Protein AF-A0A346PNU2-F1 (afdb_monomer)

InterPro domains:
  IPR002774 Flagellin, archaeal-type [PF01917] (2-182)

Organism: NCBI:txid2044521

Secondary structure (DSSP, 8-state):
--SHHHHHHHHHHHHHHHHHHHHHHHHHHHHHHHHHHHHHHHHHHHHHHH--EEEEEEEEEEEETTEE-S--EEEEEE-SSSPEEGGG-EEEETTEEE---TTSTTEEEEETTEEESS--EE-TT-EEEEE---TTHHHHHGGGG-TT---PBPTTS-B-----TTSS---EEEEE-TTS-EEEEE-EEEEE-----------

Solvent-accessible surface area (backbone atoms only — not comparable to full-atom values): 12010 Å² total; per-residue (Å²): 142,79,68,71,68,60,54,54,52,50,55,52,50,52,53,48,51,56,50,50,66,57,46,56,57,55,53,49,51,53,51,48,55,52,50,51,51,52,52,50,52,52,48,53,53,48,51,38,74,33,48,41,66,48,60,49,42,49,28,73,40,50,48,59,95,91,44,86,76,59,77,37,47,36,37,31,36,27,73,28,75,48,71,43,49,41,89,49,30,47,36,27,51,74,81,44,84,44,84,63,54,78,85,46,93,48,44,37,39,36,51,89,98,42,76,36,57,91,57,55,69,47,41,50,78,27,31,42,38,31,64,50,81,72,95,58,56,73,68,57,59,63,62,74,70,50,95,80,74,82,88,54,71,46,102,79,73,46,54,64,84,90,62,63,93,86,74,64,72,80,46,33,42,35,43,33,42,74,69,70,52,67,40,72,38,57,53,45,82,40,60,44,72,69,77,77,80,79,74,73,88,77,127

Radius of gyration: 31.6 Å; Cα contacts (8 Å, |Δi|>4): 288; chains: 1; bounding box: 86×29×109 Å

Mean predicted aligned error: 12.65 Å

Sequence (203 aa):
MGFSTSGAVVVILIGFLIAMGAFVPALFDAGAATGEAFSSQQQSMQDQANTDINLEFTVTYNATSEEIVDSPIATVSNDGTTTLDLERTDRLENGEYVTLDRTDDDVAIVEGDSERTDSTLWSPGTVLEFEYEPDELETDLEKFDDEDDVWEYDEQERLTLDGSDDDRIEDRLKIVTEHGIADASTLEVTLERYVEDDEEEDK

pLDDT: mean 75.77, std 20.28, range [38.19, 97.0]

Nearest PDB structures (foldseek):
  5aea-assembly1_A  TM=3.683E-01  e=1.948E-03  Homo sapiens
  2x6c-assembly1_A  TM=3.871E-01  e=9.322E-02  Paramagnetospirillum magnetotacticum
  2x6b-assembly1_A  TM=4.007E-01  e=2.381E-01  Paramagnetospirillum magnetotacticum
  2wli-assembly1_A  TM=3.372E-01  e=1.490E-01  Paramagnetospirillum magnetotacticum
  1p7b-assembly1_A  TM=3.139E-01  e=6.838E-01  Burkholderia pseudomallei

Structure (mmCIF, N/CA/C/O backbone):
data_AF-A0A346PNU2-F1
#
_entry.id   AF-A0A346PNU2-F1
#
loop_
_atom_site.group_PDB
_atom_site.id
_atom_site.type_symbol
_atom_site.label_atom_id
_atom_site.label_alt_id
_atom_site.label_comp_id
_atom_site.label_asym_id
_atom_site.label_entity_id
_atom_site.label_seq_id
_atom_site.pdbx_PDB_ins_code
_atom_site.Cartn_x
_atom_site.Cartn_y
_atom_site.Cartn_z
_atom_site.occupancy
_atom_site.B_iso_or_equiv
_atom_site.auth_seq_id
_atom_site.auth_comp_id
_atom_site.auth_asym_id
_atom_site.auth_atom_id
_atom_site.pdbx_PDB_model_num
ATOM 1 N N . MET A 1 1 ? -50.844 -11.153 61.345 1.00 53.22 1 MET A N 1
ATOM 2 C CA . MET A 1 1 ? -50.538 -11.609 59.968 1.00 53.22 1 MET A CA 1
ATOM 3 C C . MET A 1 1 ? -49.683 -10.576 59.208 1.00 53.22 1 MET A C 1
ATOM 5 O O . MET A 1 1 ? -49.958 -10.302 58.054 1.00 53.22 1 MET A O 1
ATOM 9 N N . GLY A 1 2 ? -48.650 -9.988 59.835 1.00 55.53 2 GLY A N 1
ATOM 10 C CA . GLY A 1 2 ? -47.923 -8.828 59.274 1.00 55.53 2 GLY A CA 1
ATOM 11 C C . GLY A 1 2 ? -46.441 -9.047 58.945 1.00 55.53 2 GLY A C 1
ATOM 12 O O . GLY A 1 2 ? -45.782 -8.102 58.538 1.00 55.53 2 GLY A O 1
ATOM 13 N N . PHE A 1 3 ? -45.904 -10.260 59.130 1.00 56.22 3 PHE A N 1
ATOM 14 C CA . PHE A 1 3 ? -44.463 -10.541 58.982 1.00 56.22 3 PHE A CA 1
ATOM 15 C C . PHE A 1 3 ? -44.101 -11.284 57.679 1.00 56.22 3 PHE A C 1
ATOM 17 O O . PHE A 1 3 ? -42.932 -11.404 57.338 1.00 56.22 3 PHE A O 1
ATOM 24 N N . SER A 1 4 ? -45.091 -11.785 56.929 1.00 56.44 4 SER A N 1
ATOM 25 C CA . SER A 1 4 ? -44.839 -12.638 55.754 1.00 56.44 4 SER A CA 1
ATOM 26 C C . SER A 1 4 ? -44.632 -11.855 54.454 1.00 56.44 4 SER A C 1
ATOM 28 O O . SER A 1 4 ? -43.942 -12.333 53.560 1.00 56.44 4 SER A O 1
ATOM 30 N N . THR A 1 5 ? -45.211 -10.660 54.334 1.00 69.88 5 THR A N 1
ATOM 31 C CA . THR A 1 5 ? -45.107 -9.826 53.127 1.00 69.88 5 THR A CA 1
ATOM 32 C C . THR A 1 5 ? -43.830 -8.984 53.106 1.00 69.88 5 THR A C 1
ATOM 34 O O . THR A 1 5 ? -43.276 -8.768 52.036 1.00 69.88 5 THR A O 1
ATOM 37 N N . SER A 1 6 ? -43.309 -8.554 54.262 1.00 68.44 6 SER A N 1
ATOM 38 C CA . SER A 1 6 ? -42.071 -7.760 54.325 1.00 68.44 6 SER A CA 1
ATOM 39 C C . SER A 1 6 ? -40.809 -8.590 54.059 1.00 68.44 6 SER A C 1
ATOM 41 O O . SER A 1 6 ? -39.893 -8.098 53.408 1.00 68.44 6 SER A O 1
ATOM 43 N N . GLY A 1 7 ? -40.767 -9.859 54.484 1.00 75.81 7 GLY A N 1
ATOM 44 C CA . GLY A 1 7 ? -39.626 -10.750 54.232 1.00 75.81 7 GLY A CA 1
ATOM 45 C C . GLY A 1 7 ? -39.439 -11.108 52.752 1.00 75.81 7 GLY A C 1
ATOM 46 O O . GLY A 1 7 ? -38.316 -11.102 52.256 1.00 75.81 7 GLY A O 1
ATOM 47 N N . ALA A 1 8 ? -40.533 -11.352 52.020 1.00 84.56 8 ALA A N 1
ATOM 48 C CA . ALA A 1 8 ? -40.478 -11.652 50.585 1.00 84.56 8 ALA A CA 1
ATOM 49 C C . ALA A 1 8 ? -39.955 -10.462 49.762 1.00 84.56 8 ALA A C 1
ATOM 51 O O . ALA A 1 8 ? -39.141 -10.644 48.859 1.00 84.56 8 ALA A O 1
ATOM 52 N N . VAL A 1 9 ? -40.360 -9.239 50.119 1.00 87.38 9 VAL A N 1
ATOM 53 C CA . VAL A 1 9 ? -39.867 -8.009 49.480 1.00 87.38 9 VAL A CA 1
ATOM 54 C C . VAL A 1 9 ? -38.354 -7.853 49.666 1.00 87.38 9 VAL A C 1
ATOM 56 O O . VAL A 1 9 ? -37.666 -7.493 48.716 1.00 87.38 9 VAL A O 1
ATOM 59 N N . VAL A 1 10 ? -37.815 -8.182 50.846 1.00 88.88 10 VAL A N 1
ATOM 60 C CA . VAL A 1 10 ? -36.365 -8.119 51.111 1.00 88.88 10 VAL A CA 1
ATOM 61 C C . VAL A 1 10 ? -35.588 -9.098 50.232 1.00 88.88 10 VAL A C 1
ATOM 63 O O . VAL A 1 10 ? -34.578 -8.719 49.646 1.00 88.88 10 VAL A O 1
ATOM 66 N N . VAL A 1 11 ? -36.061 -10.339 50.094 1.00 88.38 11 VAL A N 1
ATOM 67 C CA . VAL A 1 11 ? -35.388 -11.351 49.261 1.00 88.38 11 VAL A CA 1
ATOM 68 C C . VAL A 1 11 ? -35.395 -10.949 47.783 1.00 88.38 11 VAL A C 1
ATOM 70 O O . VAL A 1 11 ? -34.365 -11.055 47.118 1.00 88.38 11 VAL A O 1
ATOM 73 N N . ILE A 1 12 ? -36.518 -10.424 47.281 1.00 90.56 12 ILE A N 1
ATOM 74 C CA . ILE A 1 12 ? -36.625 -9.906 45.908 1.00 90.56 12 ILE A CA 1
ATOM 75 C C . ILE A 1 12 ? -35.662 -8.732 45.696 1.00 90.56 12 ILE A C 1
ATOM 77 O O . ILE A 1 12 ? -34.971 -8.679 44.682 1.00 90.56 12 ILE A O 1
ATOM 81 N N . LEU A 1 13 ? -35.576 -7.816 46.663 1.00 91.31 13 LEU A N 1
ATOM 82 C CA . LEU A 1 13 ? -34.707 -6.645 46.576 1.00 91.31 13 LEU A CA 1
ATOM 83 C C . LEU A 1 13 ? -33.219 -7.025 46.594 1.00 91.31 13 LEU A C 1
ATOM 85 O O . LEU A 1 13 ? -32.445 -6.467 45.825 1.00 91.31 13 LEU A O 1
ATOM 89 N N . ILE A 1 14 ? -32.819 -8.009 47.404 1.00 92.31 14 ILE A N 1
ATOM 90 C CA . ILE A 1 14 ? -31.446 -8.538 47.400 1.00 92.31 14 ILE A CA 1
ATOM 91 C C . ILE A 1 14 ? -31.128 -9.190 46.051 1.00 92.31 14 ILE A C 1
ATOM 93 O O . ILE A 1 14 ? -30.084 -8.900 45.471 1.00 92.31 14 ILE A O 1
ATOM 97 N N . GLY A 1 15 ? -32.032 -10.018 45.519 1.00 94.00 15 GLY A N 1
ATOM 98 C CA . GLY A 1 15 ? -31.863 -10.620 44.193 1.00 94.00 15 GLY A CA 1
ATOM 99 C C . GLY A 1 15 ? -31.727 -9.569 43.089 1.00 94.00 15 GLY A C 1
ATOM 100 O O . GLY A 1 15 ? -30.854 -9.684 42.233 1.00 94.00 15 GLY A O 1
ATOM 101 N N . PHE A 1 16 ? -32.527 -8.503 43.156 1.00 92.94 16 PHE A N 1
ATOM 102 C CA . PHE A 1 16 ? -32.443 -7.380 42.226 1.00 92.94 16 PHE A CA 1
ATOM 103 C C . PHE A 1 16 ? -31.120 -6.615 42.346 1.00 92.94 16 PHE A C 1
ATOM 105 O O . PHE A 1 16 ? -30.510 -6.303 41.331 1.00 92.94 16 PHE A O 1
ATOM 112 N N . LEU A 1 17 ? -30.639 -6.345 43.562 1.00 92.81 17 LEU A N 1
ATOM 113 C CA . LEU A 1 17 ? -29.359 -5.659 43.769 1.00 92.81 17 LEU A CA 1
ATOM 114 C C . LEU A 1 17 ? -28.171 -6.495 43.279 1.00 92.81 17 LEU A C 1
ATOM 116 O O . LEU A 1 17 ? -27.252 -5.942 42.679 1.00 92.81 17 LEU A O 1
ATOM 120 N N . ILE A 1 18 ? -28.206 -7.817 43.474 1.00 93.25 18 ILE A N 1
ATOM 121 C CA . ILE A 1 18 ? -27.191 -8.732 42.931 1.00 93.25 18 ILE A CA 1
ATOM 122 C C . ILE A 1 18 ? -27.239 -8.729 41.397 1.00 93.25 18 ILE A C 1
ATOM 124 O O . ILE A 1 18 ? -26.197 -8.609 40.756 1.00 93.25 18 ILE A O 1
ATOM 128 N N . ALA A 1 19 ? -28.437 -8.796 40.806 1.00 91.06 19 ALA A N 1
ATOM 129 C CA . ALA A 1 19 ? -28.608 -8.733 39.356 1.00 91.06 19 ALA A CA 1
ATOM 130 C C . ALA A 1 19 ? -28.117 -7.395 38.776 1.00 91.06 19 ALA A C 1
ATOM 132 O O . ALA A 1 19 ? -27.374 -7.387 37.800 1.00 91.06 19 ALA A O 1
ATOM 133 N N . MET A 1 20 ? -28.459 -6.269 39.409 1.00 90.88 20 MET A N 1
ATOM 134 C CA . MET A 1 20 ? -28.017 -4.935 38.992 1.00 90.88 20 MET A CA 1
ATOM 135 C C . MET A 1 20 ? -26.495 -4.775 39.108 1.00 90.88 20 MET A C 1
ATOM 137 O O . MET A 1 20 ? -25.875 -4.149 38.250 1.00 90.88 20 MET A O 1
ATOM 141 N N . GLY A 1 21 ? -25.887 -5.385 40.132 1.00 91.75 21 GLY A N 1
ATOM 142 C CA . GLY A 1 21 ? -24.438 -5.398 40.331 1.00 91.75 21 GLY A CA 1
ATOM 143 C C . GLY A 1 21 ? -23.667 -6.098 39.208 1.00 91.75 21 GLY A C 1
ATOM 144 O O . GLY A 1 21 ? -22.562 -5.673 38.892 1.00 91.75 21 GLY A O 1
ATOM 145 N N . ALA A 1 22 ? -24.254 -7.118 38.574 1.00 90.12 22 ALA A N 1
ATOM 146 C CA . ALA A 1 22 ? -23.675 -7.785 37.403 1.00 90.12 22 ALA A CA 1
ATOM 147 C C . ALA A 1 22 ? -24.082 -7.129 36.068 1.00 90.12 22 ALA A C 1
ATOM 149 O O . ALA A 1 22 ? -23.334 -7.180 35.096 1.00 90.12 22 ALA A O 1
ATOM 150 N N . PHE A 1 23 ? -25.256 -6.498 36.017 1.00 92.19 23 PHE A N 1
ATOM 151 C CA . PHE A 1 23 ? -25.813 -5.894 34.806 1.00 92.19 23 PHE A CA 1
ATOM 152 C C . PHE A 1 23 ? -25.083 -4.621 34.367 1.00 92.19 23 PHE A C 1
ATOM 154 O O . PHE A 1 23 ? -24.811 -4.443 33.183 1.00 92.19 23 PHE A O 1
ATOM 161 N N . VAL A 1 24 ? -24.762 -3.732 35.312 1.00 90.56 24 VAL A N 1
ATOM 162 C CA . VAL A 1 24 ? -24.124 -2.444 35.001 1.00 90.56 24 VAL A CA 1
ATOM 163 C C . VAL A 1 24 ? -22.741 -2.620 34.349 1.00 90.56 24 VAL A C 1
ATOM 165 O O . VAL A 1 24 ? -22.525 -1.993 33.314 1.00 90.56 24 VAL A O 1
ATOM 168 N N . PRO A 1 25 ? -21.833 -3.483 34.859 1.00 91.75 25 PRO A N 1
ATOM 169 C CA . PRO A 1 25 ? -20.571 -3.777 34.177 1.00 91.75 25 PRO A CA 1
ATOM 170 C C . PRO A 1 25 ? -20.768 -4.297 32.749 1.00 91.75 25 PRO A C 1
ATOM 172 O O . PRO A 1 25 ? -20.190 -3.745 31.824 1.00 91.75 25 PRO A O 1
ATOM 175 N N . ALA A 1 26 ? -21.669 -5.265 32.545 1.00 92.56 26 ALA A N 1
ATOM 176 C CA . ALA A 1 26 ? -21.919 -5.838 31.221 1.00 92.56 26 ALA A CA 1
ATOM 177 C C . ALA A 1 26 ? -22.427 -4.802 30.199 1.00 92.56 26 ALA A C 1
ATOM 179 O O . ALA A 1 26 ? -22.067 -4.860 29.024 1.00 92.56 26 ALA A O 1
ATOM 180 N N . LEU A 1 27 ? -23.251 -3.842 30.634 1.00 93.19 27 LEU A N 1
ATOM 181 C CA . LEU A 1 27 ? -23.675 -2.728 29.783 1.00 93.19 27 LEU A CA 1
ATOM 182 C C . LEU A 1 27 ? -22.513 -1.809 29.397 1.00 93.19 27 LEU A C 1
ATOM 184 O O . LEU A 1 27 ? -22.454 -1.364 28.251 1.00 93.19 27 LEU A O 1
ATOM 188 N N . PHE A 1 28 ? -21.617 -1.502 30.338 1.00 94.81 28 PHE A N 1
ATOM 189 C CA . PHE A 1 28 ? -20.445 -0.678 30.050 1.00 94.81 28 PHE A CA 1
ATOM 190 C C . PHE A 1 28 ? -19.474 -1.392 29.111 1.00 94.81 28 PHE A C 1
ATOM 192 O O . PHE A 1 28 ? -19.029 -0.768 28.153 1.00 94.81 28 PHE A O 1
ATOM 199 N N . ASP A 1 29 ? -19.224 -2.684 29.324 1.00 94.38 29 ASP A N 1
ATOM 200 C CA . ASP A 1 29 ? -18.364 -3.497 28.458 1.00 94.38 29 ASP A CA 1
ATOM 201 C C . ASP A 1 29 ? -18.917 -3.546 27.028 1.00 94.38 29 ASP A C 1
ATOM 203 O O . ASP A 1 29 ? -18.202 -3.278 26.065 1.00 94.38 29 ASP A O 1
ATOM 207 N N . ALA A 1 30 ? -20.220 -3.810 26.877 1.00 92.81 30 ALA A N 1
ATOM 208 C CA . ALA A 1 30 ? -20.876 -3.818 25.572 1.00 92.81 30 ALA A CA 1
ATOM 209 C C . ALA A 1 30 ? -20.833 -2.439 24.890 1.00 92.81 30 ALA A C 1
ATOM 211 O O . ALA A 1 30 ? -20.608 -2.347 23.681 1.00 92.81 30 ALA A O 1
ATOM 212 N N . GLY A 1 31 ? -21.036 -1.363 25.657 1.00 95.44 31 GLY A N 1
ATOM 213 C CA . GLY A 1 31 ? -20.941 0.006 25.158 1.00 95.44 31 GLY A CA 1
ATOM 214 C C . GLY A 1 31 ? -19.528 0.371 24.700 1.00 95.44 31 GLY A C 1
ATOM 215 O O . GLY A 1 31 ? -19.374 0.939 23.620 1.00 95.44 31 GLY A O 1
ATOM 216 N N . ALA A 1 32 ? -18.508 0.009 25.481 1.00 95.62 32 ALA A N 1
ATOM 217 C CA . ALA A 1 32 ? -17.103 0.240 25.156 1.00 95.62 32 ALA A CA 1
ATOM 218 C C . ALA A 1 32 ? -16.686 -0.535 23.902 1.00 95.62 32 ALA A C 1
ATOM 220 O O . ALA A 1 32 ? -16.214 0.079 22.950 1.00 95.62 32 ALA A O 1
ATOM 221 N N . ALA A 1 33 ? -16.976 -1.839 23.845 1.00 94.94 33 ALA A N 1
ATOM 222 C CA . ALA A 1 33 ? -16.670 -2.677 22.685 1.00 94.94 33 ALA A CA 1
ATOM 223 C C . ALA A 1 33 ? -17.335 -2.156 21.400 1.00 94.94 33 ALA A C 1
ATOM 225 O O . ALA A 1 33 ? -16.728 -2.137 20.333 1.00 94.94 33 ALA A O 1
ATOM 226 N N . THR A 1 34 ? -18.581 -1.684 21.504 1.00 96.44 34 THR A N 1
ATOM 227 C CA . THR A 1 34 ? -19.285 -1.070 20.371 1.00 96.44 34 THR A CA 1
ATOM 228 C C . THR A 1 34 ? -18.606 0.229 19.931 1.00 96.44 34 THR A C 1
ATOM 230 O O . THR A 1 34 ? -18.415 0.451 18.738 1.00 96.44 34 THR A O 1
ATOM 233 N N . GLY A 1 35 ? -18.226 1.089 20.880 1.00 96.38 35 GLY A N 1
ATOM 234 C CA . GLY A 1 35 ? -17.518 2.337 20.592 1.00 96.38 35 GLY A CA 1
ATOM 235 C C . GLY A 1 35 ? -16.151 2.111 19.940 1.00 96.38 35 GLY A C 1
ATOM 236 O O . GLY A 1 35 ? -15.833 2.777 18.958 1.00 96.38 35 GLY A O 1
ATOM 237 N N . GLU A 1 36 ? -15.376 1.147 20.438 1.00 97.00 36 GLU A N 1
ATOM 238 C CA . GLU A 1 36 ? -14.080 0.751 19.871 1.00 97.00 36 GLU A CA 1
ATOM 239 C C . GLU A 1 36 ? -14.227 0.220 18.442 1.00 97.00 36 GLU A C 1
ATOM 241 O O . GLU A 1 36 ? -13.481 0.639 17.559 1.00 97.00 36 GLU A O 1
ATOM 246 N N . ALA A 1 37 ? -15.232 -0.624 18.183 1.00 95.94 37 ALA A N 1
ATOM 247 C CA . ALA A 1 37 ? -15.507 -1.134 16.842 1.00 95.94 37 ALA A CA 1
ATOM 248 C C . ALA A 1 37 ? -15.842 -0.007 15.850 1.00 95.94 37 ALA A C 1
ATOM 250 O O . ALA A 1 37 ? -15.290 0.026 14.751 1.00 95.94 37 ALA A O 1
ATOM 251 N N . PHE A 1 38 ? -16.694 0.950 16.238 1.00 96.44 38 PHE A N 1
ATOM 252 C CA . PHE A 1 38 ? -16.996 2.110 15.391 1.00 96.44 38 PHE A CA 1
ATOM 253 C C . PHE A 1 38 ? -15.778 3.007 15.169 1.00 96.44 38 PHE A C 1
ATOM 255 O O . PHE A 1 38 ? -15.571 3.481 14.054 1.00 96.44 38 PHE A O 1
ATOM 262 N N . SER A 1 39 ? -14.967 3.232 16.204 1.00 96.75 39 SER A N 1
ATOM 263 C CA . SER A 1 39 ? -13.738 4.020 16.086 1.00 96.75 39 SER A CA 1
ATOM 264 C C . SER A 1 39 ? -12.737 3.358 15.140 1.00 96.75 39 SER A C 1
ATOM 266 O O . SER A 1 39 ? -12.170 4.036 14.289 1.00 96.75 39 SER A O 1
ATOM 268 N N . SER A 1 40 ? -12.538 2.043 15.261 1.00 95.69 40 SER A N 1
ATOM 269 C CA . SER A 1 40 ? -11.657 1.276 14.376 1.00 95.69 40 SER A CA 1
ATOM 270 C C . SER A 1 40 ? -12.171 1.290 12.939 1.00 95.69 40 SER A C 1
ATOM 272 O O . SER A 1 40 ? -11.398 1.538 12.021 1.00 95.69 40 SER A O 1
ATOM 274 N N . GLN A 1 41 ? -13.480 1.124 12.740 1.00 95.44 41 GLN A N 1
ATOM 275 C CA . GLN A 1 41 ? -14.082 1.204 11.413 1.00 95.44 41 GLN A CA 1
ATOM 276 C C . GLN A 1 41 ? -13.908 2.591 10.783 1.00 95.44 41 GLN A C 1
ATOM 278 O O . GLN A 1 41 ? -13.584 2.689 9.602 1.00 95.44 41 GLN A O 1
ATOM 283 N N . GLN A 1 42 ? -14.102 3.661 11.558 1.00 96.62 42 GLN A N 1
ATOM 284 C CA . GLN A 1 42 ? -13.890 5.025 11.080 1.00 96.62 42 GLN A CA 1
ATOM 285 C C . GLN A 1 42 ? -12.426 5.273 10.699 1.00 96.62 42 GLN A C 1
ATOM 287 O O . GLN A 1 42 ? -12.176 5.934 9.694 1.00 96.62 42 GLN A O 1
ATOM 292 N N . GLN A 1 43 ? -11.482 4.728 11.469 1.00 94.88 43 GLN A N 1
ATOM 293 C CA . GLN A 1 43 ? -10.058 4.812 11.162 1.00 94.88 43 GLN A CA 1
ATOM 294 C C . GLN A 1 43 ? -9.728 4.085 9.855 1.00 94.88 43 GLN A C 1
ATOM 296 O O . GLN A 1 43 ? -9.199 4.712 8.949 1.00 94.88 43 GLN A O 1
ATOM 301 N N . SER A 1 44 ? -10.165 2.834 9.680 1.00 93.81 44 SER A N 1
ATOM 302 C CA . SER A 1 44 ? -9.935 2.098 8.428 1.00 93.81 44 SER A CA 1
ATOM 303 C C . SER A 1 44 ? -10.555 2.781 7.206 1.00 93.81 44 SER A C 1
ATOM 305 O O . SER A 1 44 ? -9.960 2.773 6.135 1.00 93.81 44 SER A O 1
ATOM 307 N N . MET A 1 45 ? -11.732 3.402 7.351 1.00 95.25 45 MET A N 1
ATOM 308 C CA . MET A 1 45 ? -12.341 4.189 6.269 1.00 95.25 45 MET A CA 1
ATOM 309 C C . MET A 1 45 ? -11.515 5.432 5.920 1.00 95.25 45 MET A C 1
ATOM 311 O O . MET A 1 45 ? -11.453 5.809 4.753 1.00 95.25 45 MET A O 1
ATOM 315 N N . GLN A 1 46 ? -10.903 6.079 6.914 1.00 95.75 46 GLN A N 1
ATOM 316 C CA . GLN A 1 46 ? -10.010 7.211 6.687 1.00 95.75 46 GLN A CA 1
ATOM 317 C C . GLN A 1 46 ? -8.709 6.765 6.017 1.00 95.75 46 GLN A C 1
ATOM 319 O O . GLN A 1 46 ? -8.283 7.410 5.065 1.00 95.75 46 GLN A O 1
ATOM 324 N N . ASP A 1 47 ? -8.117 5.664 6.477 1.00 94.94 47 ASP A N 1
ATOM 325 C CA . ASP A 1 47 ? -6.888 5.111 5.906 1.00 94.94 47 ASP A CA 1
ATOM 326 C C . ASP A 1 47 ? -7.105 4.724 4.435 1.00 94.94 47 ASP A C 1
ATOM 328 O O . ASP A 1 47 ? -6.320 5.117 3.577 1.00 94.94 47 ASP A O 1
ATOM 332 N N . GLN A 1 48 ? -8.226 4.064 4.118 1.00 94.88 48 GLN A N 1
ATOM 333 C CA . GLN A 1 48 ? -8.624 3.751 2.739 1.00 94.88 48 GLN A CA 1
ATOM 334 C C . GLN A 1 48 ? -8.837 5.003 1.887 1.00 94.88 48 GLN A C 1
ATOM 336 O O . GLN A 1 48 ? -8.385 5.043 0.754 1.00 94.88 48 GLN A O 1
ATOM 341 N N . ALA A 1 49 ? -9.498 6.036 2.417 1.00 94.25 49 ALA A N 1
ATOM 342 C CA . ALA A 1 49 ? -9.732 7.277 1.674 1.00 94.25 49 ALA A CA 1
ATOM 343 C C . ALA A 1 49 ? -8.453 8.099 1.437 1.00 94.25 49 ALA A C 1
ATOM 345 O O . ALA A 1 49 ? -8.421 8.935 0.539 1.00 94.25 49 ALA A O 1
ATOM 346 N N . ASN A 1 50 ? -7.431 7.891 2.266 1.00 95.19 50 ASN A N 1
ATOM 347 C CA . ASN A 1 50 ? -6.132 8.548 2.166 1.00 95.19 50 ASN A CA 1
ATOM 348 C C . ASN A 1 50 ? -5.099 7.713 1.395 1.00 95.19 50 ASN A C 1
ATOM 350 O O . ASN A 1 50 ? -3.995 8.206 1.167 1.00 95.19 50 ASN A O 1
ATOM 354 N N . THR A 1 51 ? -5.430 6.473 1.038 1.00 96.25 51 THR A N 1
ATOM 355 C CA . THR A 1 51 ? -4.578 5.573 0.262 1.00 96.25 51 THR A CA 1
ATOM 356 C C . THR A 1 51 ? -5.033 5.611 -1.182 1.00 96.25 51 THR A C 1
ATOM 358 O O . THR A 1 51 ? -6.200 5.359 -1.465 1.00 96.25 51 THR A O 1
ATOM 361 N N . ASP A 1 52 ? -4.107 5.912 -2.077 1.00 96.38 52 ASP A N 1
ATOM 362 C CA . ASP A 1 52 ? -4.340 5.878 -3.511 1.00 96.38 52 ASP A CA 1
ATOM 363 C C . ASP A 1 52 ? -3.054 5.398 -4.169 1.00 96.38 52 ASP A C 1
ATOM 365 O O . ASP A 1 52 ? -1.961 5.804 -3.757 1.00 96.38 52 ASP A O 1
ATOM 369 N N . ILE A 1 53 ? -3.190 4.482 -5.119 1.00 95.56 53 ILE A N 1
ATOM 370 C CA . ILE A 1 53 ? -2.068 3.924 -5.867 1.00 95.56 53 ILE A CA 1
ATOM 371 C C . ILE A 1 53 ? -2.442 3.869 -7.340 1.00 95.56 53 ILE A C 1
ATOM 373 O O . ILE A 1 53 ? -3.605 3.630 -7.662 1.00 95.56 53 ILE A O 1
ATOM 377 N N . ASN A 1 54 ? -1.457 4.058 -8.207 1.00 94.31 54 ASN A N 1
ATOM 378 C CA . ASN A 1 54 ? -1.627 3.934 -9.647 1.00 94.31 54 ASN A CA 1
ATOM 379 C C . ASN A 1 54 ? -0.532 3.017 -10.195 1.00 94.31 54 ASN A C 1
ATOM 381 O O . ASN A 1 54 ? 0.658 3.303 -10.056 1.00 94.31 54 ASN A O 1
ATOM 385 N N . LEU A 1 55 ? -0.948 1.889 -10.759 1.00 91.12 55 LEU A N 1
ATOM 386 C CA . LEU A 1 55 ? -0.083 0.882 -11.353 1.00 91.12 55 LEU A CA 1
ATOM 387 C C . LEU A 1 55 ? 0.080 1.177 -12.844 1.00 91.12 55 LEU A C 1
ATOM 389 O O . LEU A 1 55 ? -0.872 1.076 -13.615 1.00 91.12 55 LEU A O 1
ATOM 393 N N . GLU A 1 56 ? 1.309 1.470 -13.250 1.00 86.00 56 GLU A N 1
ATOM 394 C CA . GLU A 1 56 ? 1.701 1.557 -14.648 1.00 86.00 56 GLU A CA 1
ATOM 395 C C . GLU A 1 56 ? 2.580 0.355 -14.991 1.00 86.00 56 GLU A C 1
ATOM 397 O O . GLU A 1 56 ? 3.691 0.179 -14.484 1.00 86.00 56 GLU A O 1
ATOM 402 N N . PHE A 1 57 ? 2.040 -0.508 -15.846 1.00 78.12 57 PHE A N 1
ATOM 403 C CA . PHE A 1 57 ? 2.691 -1.740 -16.253 1.00 78.12 57 PHE A CA 1
ATOM 404 C C . PHE A 1 57 ? 3.008 -1.675 -17.741 1.00 78.12 57 PHE A C 1
ATOM 406 O O . PHE A 1 57 ? 2.232 -2.125 -18.585 1.00 78.12 57 PHE A O 1
ATOM 413 N N . THR A 1 58 ? 4.141 -1.046 -18.032 1.00 66.00 58 THR A N 1
ATOM 414 C CA . THR A 1 58 ? 4.615 -0.789 -19.388 1.00 66.00 58 T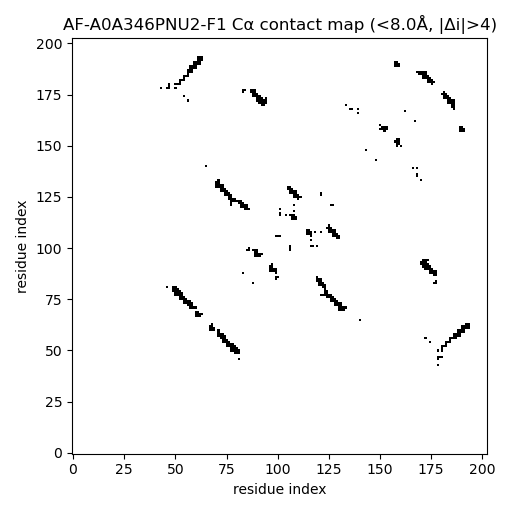HR A CA 1
ATOM 415 C C . THR A 1 58 ? 5.943 -1.479 -19.572 1.00 66.00 58 THR A C 1
ATOM 417 O O . THR A 1 58 ? 6.815 -1.378 -18.716 1.00 66.00 58 THR A O 1
ATOM 420 N N . VAL A 1 59 ? 6.127 -2.123 -20.717 1.00 62.06 59 VAL A N 1
ATOM 421 C CA . VAL A 1 59 ? 7.418 -2.703 -21.065 1.00 62.06 59 VAL A CA 1
ATOM 422 C C . VAL A 1 59 ? 7.930 -2.072 -22.334 1.00 62.06 59 VAL A C 1
ATOM 424 O O . VAL A 1 59 ? 7.231 -2.045 -23.348 1.00 62.06 59 VAL A O 1
ATOM 427 N N . THR A 1 60 ? 9.167 -1.597 -22.261 1.00 56.56 60 THR A N 1
ATOM 428 C CA . THR A 1 60 ? 9.911 -1.096 -23.406 1.00 56.56 60 THR A CA 1
ATOM 429 C C . THR A 1 60 ? 10.955 -2.133 -23.787 1.00 56.56 60 THR A C 1
ATOM 431 O O . THR A 1 60 ? 11.886 -2.381 -23.028 1.00 56.56 60 THR A O 1
ATOM 434 N N . TYR A 1 61 ? 10.813 -2.732 -24.966 1.00 58.91 61 TYR A N 1
ATOM 435 C CA . TYR A 1 61 ? 11.835 -3.621 -25.516 1.00 58.91 61 TYR A CA 1
ATOM 436 C C . TYR A 1 61 ? 12.760 -2.853 -26.444 1.00 58.91 61 TYR A C 1
ATOM 438 O O . TYR A 1 61 ? 12.295 -2.229 -27.398 1.00 58.91 61 TYR A O 1
ATOM 446 N N . ASN A 1 62 ? 14.066 -2.989 -26.228 1.00 52.41 62 ASN A N 1
ATOM 447 C CA . ASN A 1 62 ? 15.074 -2.613 -27.209 1.00 52.41 62 ASN A CA 1
ATOM 448 C C . ASN A 1 62 ? 15.483 -3.861 -27.999 1.00 52.41 62 ASN A C 1
ATOM 450 O O . ASN A 1 62 ? 16.275 -4.675 -27.525 1.00 52.41 62 ASN A O 1
ATOM 454 N N . ALA A 1 63 ? 14.904 -4.037 -29.185 1.00 51.56 63 ALA A N 1
ATOM 455 C CA . ALA A 1 63 ? 15.223 -5.168 -30.049 1.00 51.56 63 ALA A CA 1
ATOM 456 C C . ALA A 1 63 ? 16.387 -4.795 -30.978 1.00 51.56 63 ALA A C 1
ATOM 458 O O . ALA A 1 63 ? 16.199 -4.099 -31.979 1.00 51.56 63 ALA A O 1
ATOM 459 N N . THR A 1 64 ? 17.592 -5.283 -30.671 1.00 52.59 64 THR A N 1
ATOM 460 C CA . THR A 1 64 ? 18.711 -5.285 -31.625 1.00 52.59 64 THR A CA 1
ATOM 461 C C . THR A 1 64 ? 18.884 -6.707 -32.148 1.00 52.59 64 THR A C 1
ATOM 463 O O . THR A 1 64 ? 19.311 -7.580 -31.407 1.00 52.59 64 THR A O 1
ATOM 466 N N . SER A 1 65 ? 18.509 -6.942 -33.411 1.00 48.66 65 SER A N 1
ATOM 467 C CA . SER A 1 65 ? 18.717 -8.195 -34.165 1.00 48.66 65 SER A CA 1
ATOM 468 C C . SER A 1 65 ? 18.609 -9.500 -33.347 1.00 48.66 65 SER A C 1
ATOM 470 O O . SER A 1 65 ? 19.555 -10.278 -33.350 1.00 48.66 65 SER A O 1
ATOM 472 N N . GLU A 1 66 ? 17.452 -9.745 -32.712 1.00 50.44 66 GLU A N 1
ATOM 473 C CA . GLU A 1 66 ? 17.049 -11.022 -32.069 1.00 50.44 66 GLU A CA 1
ATOM 474 C C . GLU A 1 66 ? 17.347 -11.204 -30.556 1.00 50.44 66 GLU A C 1
ATOM 476 O O . GLU A 1 66 ? 17.045 -12.269 -30.023 1.00 50.44 66 GLU A O 1
ATOM 481 N N . GLU A 1 67 ? 17.866 -10.207 -29.819 1.00 49.25 67 GLU A N 1
ATOM 482 C CA . GLU A 1 67 ? 18.135 -10.335 -28.364 1.00 49.25 67 GLU A CA 1
ATOM 483 C C . GLU A 1 67 ? 17.361 -9.301 -27.516 1.00 49.25 67 GLU A C 1
ATOM 485 O O . GLU A 1 67 ? 17.346 -8.110 -27.839 1.00 49.25 67 GLU A O 1
ATOM 490 N N . ILE A 1 68 ? 16.717 -9.754 -26.426 1.00 55.62 68 ILE A N 1
ATOM 491 C CA . ILE A 1 68 ? 16.120 -8.876 -25.403 1.00 55.62 68 ILE A CA 1
ATOM 492 C C . ILE A 1 68 ? 17.251 -8.309 -24.551 1.00 55.62 68 ILE A C 1
ATOM 494 O O . ILE A 1 68 ? 17.965 -9.063 -23.893 1.00 55.62 68 ILE A O 1
ATOM 498 N N . VAL A 1 69 ? 17.408 -6.986 -24.556 1.00 50.62 69 VAL A N 1
ATOM 499 C CA . VAL A 1 69 ? 18.500 -6.329 -23.823 1.00 50.62 69 VAL A CA 1
ATOM 500 C C . VAL A 1 69 ? 18.103 -5.928 -22.395 1.00 50.62 69 VAL A C 1
ATOM 502 O O . VAL A 1 69 ? 18.969 -5.950 -21.526 1.00 50.62 69 VAL A O 1
ATOM 505 N N . ASP A 1 70 ? 16.823 -5.633 -22.134 1.00 61.41 70 ASP A N 1
ATOM 506 C CA . ASP A 1 70 ? 16.340 -5.152 -20.829 1.00 61.41 70 ASP A CA 1
ATOM 507 C C . ASP A 1 70 ? 15.135 -5.966 -20.314 1.00 61.41 70 ASP A C 1
ATOM 509 O O . ASP A 1 70 ? 14.230 -6.310 -21.083 1.00 61.41 70 ASP A O 1
ATOM 513 N N . SER A 1 71 ? 15.130 -6.264 -19.007 1.00 67.06 71 SER A N 1
ATOM 514 C CA . SER A 1 71 ? 14.001 -6.884 -18.299 1.00 67.06 71 SER A CA 1
ATOM 515 C C . SER A 1 71 ? 12.797 -5.934 -18.265 1.00 67.06 71 SER A C 1
ATOM 517 O O . SER A 1 71 ? 12.972 -4.720 -18.135 1.00 6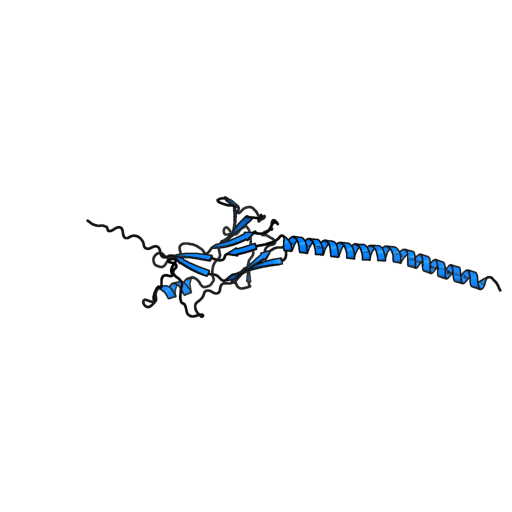7.06 71 SER A O 1
ATOM 519 N N . PRO A 1 72 ? 11.558 -6.447 -18.333 1.00 71.62 72 PRO A N 1
ATOM 520 C CA . PRO A 1 72 ? 10.384 -5.609 -18.175 1.00 71.62 72 PRO A CA 1
ATOM 521 C C . PRO A 1 72 ? 10.269 -5.041 -16.759 1.00 71.62 72 PRO A C 1
ATOM 523 O O . PRO A 1 72 ? 10.422 -5.760 -15.776 1.00 71.62 72 PRO A O 1
ATOM 526 N N . ILE A 1 73 ? 9.949 -3.751 -16.660 1.00 79.50 73 ILE A N 1
ATOM 527 C CA . ILE A 1 73 ? 9.851 -3.027 -15.390 1.00 79.50 73 ILE A CA 1
ATOM 528 C C . ILE A 1 73 ? 8.398 -2.619 -15.152 1.00 79.50 73 ILE A C 1
ATOM 530 O O . ILE A 1 73 ? 7.769 -1.982 -15.994 1.00 79.50 73 ILE A O 1
ATOM 534 N N . ALA A 1 74 ? 7.860 -2.945 -13.981 1.00 86.50 74 ALA A N 1
ATOM 535 C CA . ALA A 1 74 ? 6.569 -2.445 -13.528 1.00 86.50 74 ALA A CA 1
ATOM 536 C C . ALA A 1 74 ? 6.762 -1.307 -12.525 1.00 86.50 74 ALA A C 1
ATOM 538 O O . ALA A 1 74 ? 7.605 -1.389 -11.629 1.00 86.50 74 ALA A O 1
ATOM 539 N N . THR A 1 75 ? 5.937 -0.263 -12.633 1.00 90.75 75 THR A N 1
ATOM 540 C CA . THR A 1 75 ? 5.999 0.889 -11.728 1.00 90.75 75 THR A CA 1
ATOM 541 C C . THR A 1 75 ? 4.657 1.146 -11.054 1.00 90.75 75 THR A C 1
ATOM 543 O O . THR A 1 75 ? 3.589 1.012 -11.646 1.00 90.75 75 THR A O 1
ATOM 546 N N . VAL A 1 76 ? 4.688 1.515 -9.778 1.00 93.69 76 VAL A N 1
ATOM 547 C CA . VAL A 1 76 ? 3.492 1.815 -8.987 1.00 93.69 76 VAL A CA 1
ATOM 548 C C . VAL A 1 76 ? 3.712 3.125 -8.255 1.00 93.69 76 VAL A C 1
ATOM 550 O O . VAL A 1 76 ? 4.633 3.226 -7.448 1.00 93.69 76 VAL A O 1
ATOM 553 N N . SER A 1 77 ? 2.880 4.138 -8.477 1.00 95.12 77 SER A N 1
ATOM 554 C CA . SER A 1 77 ? 2.961 5.401 -7.735 1.00 95.12 77 SER A CA 1
ATOM 555 C C . SER A 1 77 ? 2.047 5.393 -6.510 1.00 95.12 77 SER A C 1
ATOM 557 O O . SER A 1 77 ? 0.941 4.853 -6.539 1.00 95.12 77 SER A O 1
ATOM 559 N N . ASN A 1 78 ? 2.520 5.967 -5.398 1.00 96.19 78 ASN A N 1
ATOM 560 C CA . ASN A 1 78 ? 1.680 6.252 -4.233 1.00 96.19 78 ASN A CA 1
ATOM 561 C C . ASN A 1 78 ? 1.142 7.677 -4.367 1.00 96.19 78 ASN A C 1
ATOM 563 O O . ASN A 1 78 ? 1.775 8.636 -3.917 1.00 96.19 78 ASN A O 1
ATOM 567 N N . ASP A 1 79 ? -0.027 7.799 -4.983 1.00 96.44 79 ASP A N 1
ATOM 568 C CA . ASP A 1 79 ? -0.706 9.078 -5.223 1.00 96.44 79 ASP A CA 1
ATOM 569 C C . ASP A 1 79 ? -1.533 9.537 -4.010 1.00 96.44 79 ASP A C 1
ATOM 571 O O . ASP A 1 79 ? -2.082 10.644 -3.979 1.00 96.44 79 ASP A O 1
ATOM 575 N N . GLY A 1 80 ? -1.603 8.689 -2.982 1.00 95.06 80 GLY A N 1
ATOM 576 C CA . GLY A 1 80 ? -2.281 8.957 -1.730 1.00 95.06 80 GLY A CA 1
ATOM 577 C C . GLY A 1 80 ? -1.540 9.942 -0.825 1.00 95.06 80 GLY A C 1
ATOM 578 O O . GLY A 1 80 ? -0.689 10.739 -1.212 1.00 95.06 80 GLY A O 1
ATOM 579 N N . THR A 1 81 ? -1.897 9.902 0.455 1.00 96.38 81 THR A N 1
ATOM 580 C CA . THR A 1 81 ? -1.305 10.736 1.518 1.00 96.38 81 THR A CA 1
ATOM 581 C C . THR A 1 81 ? -0.757 9.914 2.683 1.00 96.38 81 THR A C 1
ATOM 583 O O . THR A 1 81 ? -0.212 10.477 3.635 1.00 96.38 81 THR A O 1
ATOM 586 N N . THR A 1 82 ? -0.873 8.589 2.599 1.00 95.19 82 THR A N 1
ATOM 587 C CA . THR A 1 82 ? -0.416 7.633 3.608 1.00 95.19 82 THR A CA 1
ATOM 588 C C . THR A 1 82 ? 0.850 6.926 3.132 1.00 95.19 82 THR A C 1
ATOM 590 O O . THR A 1 82 ? 0.947 6.511 1.982 1.00 95.19 82 THR A O 1
ATOM 593 N N . THR A 1 83 ? 1.832 6.781 4.023 1.00 96.19 83 THR A N 1
ATOM 594 C CA . THR A 1 83 ? 2.985 5.901 3.790 1.00 96.19 83 THR A CA 1
ATOM 595 C C . THR A 1 83 ? 2.546 4.449 3.904 1.00 96.19 83 THR A C 1
ATOM 597 O O . THR A 1 83 ? 1.921 4.089 4.898 1.00 96.19 83 THR A O 1
ATOM 600 N N . LEU A 1 84 ? 2.916 3.641 2.918 1.00 94.75 84 LEU A N 1
ATOM 601 C CA . LEU A 1 84 ? 2.608 2.219 2.835 1.00 94.75 84 LEU A CA 1
ATOM 602 C C . LEU A 1 84 ? 3.831 1.377 3.202 1.00 94.75 84 LEU A C 1
ATOM 604 O O . LEU A 1 84 ? 4.975 1.809 3.033 1.00 94.75 84 LEU A O 1
ATOM 608 N N . ASP A 1 85 ? 3.579 0.176 3.706 1.00 93.50 85 ASP A N 1
ATOM 609 C CA . ASP A 1 85 ? 4.603 -0.828 3.986 1.00 93.50 85 ASP A CA 1
ATOM 610 C C . ASP A 1 85 ? 4.621 -1.905 2.891 1.00 93.50 85 ASP A C 1
ATOM 612 O O . ASP A 1 85 ? 3.609 -2.571 2.641 1.00 93.50 85 ASP A O 1
ATOM 616 N N . LEU A 1 86 ? 5.774 -2.090 2.245 1.00 91.12 86 LEU A N 1
ATOM 617 C CA . LEU A 1 86 ? 5.958 -3.116 1.217 1.00 91.12 86 LEU A CA 1
ATOM 618 C C . LEU A 1 86 ? 5.773 -4.534 1.772 1.00 91.12 86 LEU A C 1
ATOM 620 O O . LEU A 1 86 ? 5.202 -5.371 1.087 1.00 91.12 86 LEU A O 1
ATOM 624 N N . GLU A 1 87 ? 6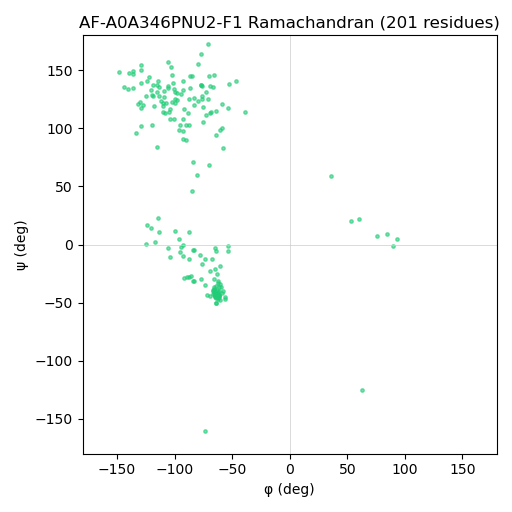.140 -4.794 3.034 1.00 90.00 87 GLU A N 1
ATOM 625 C CA . GLU A 1 87 ? 5.956 -6.119 3.664 1.00 90.00 87 GLU A CA 1
ATOM 626 C C . GLU A 1 87 ? 4.477 -6.476 3.883 1.00 90.00 87 GLU A C 1
ATOM 628 O O . GLU A 1 87 ? 4.133 -7.603 4.245 1.00 90.00 87 GLU A O 1
ATOM 633 N N . ARG A 1 88 ? 3.590 -5.490 3.729 1.00 91.38 88 ARG A N 1
ATOM 634 C CA . ARG A 1 88 ? 2.139 -5.616 3.899 1.00 91.38 88 ARG A CA 1
ATOM 635 C C . ARG A 1 88 ? 1.394 -5.259 2.615 1.00 91.38 88 ARG A C 1
ATOM 637 O O . ARG A 1 88 ? 0.186 -5.026 2.661 1.00 91.38 88 ARG A O 1
ATOM 644 N N . THR A 1 89 ? 2.128 -5.185 1.511 1.00 91.50 89 THR A N 1
ATOM 645 C CA . THR A 1 89 ? 1.611 -4.983 0.167 1.00 91.50 89 THR A CA 1
ATOM 646 C C . THR A 1 89 ? 1.789 -6.287 -0.594 1.00 91.50 89 THR A C 1
ATOM 648 O O . THR A 1 89 ? 2.877 -6.851 -0.641 1.00 91.50 89 THR A O 1
ATOM 651 N N . ASP A 1 90 ? 0.702 -6.768 -1.177 1.00 92.19 90 ASP A N 1
ATOM 652 C CA . ASP A 1 90 ? 0.675 -8.026 -1.904 1.00 92.19 90 ASP A CA 1
ATOM 653 C C . ASP A 1 90 ? 0.820 -7.743 -3.403 1.00 92.19 90 ASP A C 1
ATOM 655 O O . ASP A 1 90 ? 0.078 -6.921 -3.957 1.00 92.19 90 ASP A O 1
ATOM 659 N N . ARG A 1 91 ? 1.734 -8.457 -4.066 1.00 90.88 91 ARG A N 1
ATOM 660 C CA . ARG A 1 91 ? 1.838 -8.515 -5.526 1.00 90.88 91 ARG A CA 1
ATOM 661 C C . ARG A 1 91 ? 1.208 -9.812 -6.019 1.00 90.88 91 ARG A C 1
ATOM 663 O O . ARG A 1 91 ? 1.432 -10.884 -5.457 1.00 90.88 91 ARG A O 1
ATOM 670 N N . LEU A 1 92 ? 0.380 -9.706 -7.052 1.00 90.31 92 LEU A N 1
ATOM 671 C CA . LEU A 1 92 ? -0.177 -10.852 -7.749 1.00 90.31 92 LEU A CA 1
ATOM 672 C C . LEU A 1 92 ? 0.139 -10.757 -9.233 1.00 90.31 92 LEU A C 1
ATOM 674 O O . LEU A 1 92 ? -0.212 -9.771 -9.879 1.00 90.31 92 LEU A O 1
ATOM 678 N N . GLU A 1 93 ? 0.714 -11.825 -9.758 1.00 88.81 93 GLU A N 1
ATOM 679 C CA . GLU A 1 93 ? 1.102 -11.980 -11.157 1.00 88.81 93 GLU A CA 1
ATOM 680 C C . GLU A 1 93 ? 0.305 -13.148 -11.719 1.00 88.81 93 GLU A C 1
ATOM 682 O O . GLU A 1 93 ? 0.297 -14.241 -11.155 1.00 88.81 93 GLU A O 1
ATOM 687 N N . ASN A 1 94 ? -0.510 -12.900 -12.743 1.00 87.44 94 ASN A N 1
ATOM 688 C CA . ASN A 1 94 ? -1.416 -13.889 -13.332 1.00 87.44 94 ASN A CA 1
ATOM 689 C C . ASN A 1 94 ? -2.352 -14.597 -12.327 1.00 87.44 94 ASN A C 1
ATOM 691 O O . ASN A 1 94 ? -2.976 -15.617 -12.628 1.00 87.44 94 ASN A O 1
ATOM 695 N N . GLY A 1 95 ? -2.553 -13.985 -11.155 1.00 86.50 95 GLY A N 1
ATOM 696 C CA . GLY A 1 95 ? -3.358 -14.513 -10.053 1.00 86.50 95 GLY A CA 1
ATOM 697 C C . GLY A 1 95 ? -2.588 -15.373 -9.047 1.00 86.50 95 GLY A C 1
ATOM 698 O O . GLY A 1 95 ? -3.198 -15.800 -8.065 1.00 86.50 95 GLY A O 1
ATOM 699 N N . GLU A 1 96 ? -1.292 -15.597 -9.254 1.00 88.50 96 GLU A N 1
ATOM 700 C CA . GLU A 1 96 ? -0.387 -16.206 -8.281 1.00 88.50 96 GLU A CA 1
ATOM 701 C C . GLU A 1 96 ? 0.185 -15.135 -7.351 1.00 88.50 96 GLU A C 1
ATOM 703 O O . GLU A 1 96 ? 0.383 -13.988 -7.749 1.00 88.50 96 GLU A O 1
ATOM 708 N N . TYR A 1 97 ? 0.399 -15.493 -6.088 1.00 88.06 97 TYR A N 1
ATOM 709 C CA . TYR A 1 97 ? 0.954 -14.565 -5.113 1.00 88.06 97 TYR A CA 1
ATOM 710 C C . TYR A 1 97 ? 2.472 -14.545 -5.224 1.00 88.06 97 TYR A C 1
ATOM 712 O O . TYR A 1 97 ? 3.119 -15.585 -5.081 1.00 88.06 97 TYR A O 1
ATOM 720 N N . VAL A 1 98 ? 3.030 -13.352 -5.387 1.00 85.50 98 VAL A N 1
ATOM 721 C CA . VAL A 1 98 ? 4.473 -13.149 -5.425 1.00 85.50 98 VAL A CA 1
ATOM 722 C C . VAL A 1 98 ? 4.848 -12.227 -4.281 1.00 85.50 98 VAL A C 1
ATOM 724 O O . VAL A 1 98 ? 4.244 -11.171 -4.084 1.00 85.50 98 VAL A O 1
ATOM 727 N N . THR A 1 99 ? 5.815 -12.646 -3.471 1.00 78.56 99 THR A N 1
ATOM 728 C CA . THR A 1 99 ? 6.285 -11.806 -2.376 1.00 78.56 99 THR A CA 1
ATOM 729 C C . THR A 1 99 ? 7.042 -10.609 -2.932 1.00 78.56 99 THR A C 1
ATOM 731 O O . THR A 1 99 ? 7.859 -10.734 -3.839 1.00 78.56 99 THR A O 1
ATOM 734 N N . LEU A 1 100 ? 6.771 -9.437 -2.362 1.00 77.06 100 LEU A N 1
ATOM 735 C CA . LEU A 1 100 ? 7.643 -8.275 -2.484 1.00 77.06 100 LEU A CA 1
ATOM 736 C C . LEU A 1 100 ? 8.732 -8.412 -1.415 1.00 77.06 100 LEU A C 1
ATOM 738 O O . LEU A 1 100 ? 8.696 -7.752 -0.373 1.00 77.06 100 LEU A O 1
ATOM 742 N N . ASP A 1 101 ? 9.643 -9.361 -1.623 1.00 65.75 101 ASP A N 1
ATOM 743 C CA . ASP A 1 101 ? 10.777 -9.567 -0.733 1.00 65.75 101 ASP A CA 1
ATOM 744 C C . ASP A 1 101 ? 11.932 -8.635 -1.117 1.00 65.75 101 ASP A C 1
ATOM 746 O O . ASP A 1 101 ? 12.173 -8.287 -2.264 1.00 65.75 101 ASP A O 1
ATOM 750 N N . ARG A 1 102 ? 12.655 -8.176 -0.099 1.00 64.00 102 ARG A N 1
ATOM 751 C CA . ARG A 1 102 ? 13.682 -7.117 -0.216 1.00 64.00 102 ARG A CA 1
ATOM 752 C C . ARG A 1 102 ? 15.079 -7.675 -0.452 1.00 64.00 102 ARG A C 1
ATOM 754 O O . ARG A 1 102 ? 16.063 -6.944 -0.417 1.00 64.00 102 ARG A O 1
ATOM 761 N N . THR A 1 103 ? 15.163 -8.998 -0.512 1.00 57.38 103 THR A N 1
ATOM 762 C CA . THR A 1 103 ? 16.359 -9.743 -0.900 1.00 57.38 103 THR A CA 1
ATOM 763 C C . THR A 1 103 ? 16.441 -9.949 -2.397 1.00 57.38 103 THR A C 1
ATOM 765 O O . THR A 1 103 ? 17.499 -10.367 -2.856 1.00 57.38 103 THR A O 1
ATOM 768 N N . ASP A 1 104 ? 15.353 -9.681 -3.111 1.00 63.69 104 ASP A N 1
ATOM 769 C CA . ASP A 1 104 ? 15.357 -9.651 -4.557 1.00 63.69 104 ASP A CA 1
ATOM 770 C C . ASP A 1 104 ? 15.947 -8.297 -4.959 1.00 63.69 104 ASP A C 1
ATOM 772 O O . ASP A 1 104 ? 15.514 -7.244 -4.478 1.00 63.69 104 ASP A O 1
ATOM 776 N N . ASP A 1 105 ? 17.013 -8.336 -5.761 1.00 62.34 105 ASP A N 1
ATOM 777 C CA . ASP A 1 105 ? 17.717 -7.146 -6.260 1.00 62.34 105 ASP A CA 1
ATOM 778 C C . ASP A 1 105 ? 16.819 -6.302 -7.197 1.00 62.34 105 ASP A C 1
ATOM 780 O O . ASP A 1 105 ? 17.180 -5.192 -7.584 1.00 62.34 105 ASP A O 1
ATOM 784 N N . ASP A 1 106 ? 15.611 -6.801 -7.452 1.00 79.88 106 ASP A N 1
ATOM 785 C CA . ASP A 1 106 ? 14.674 -6.380 -8.477 1.00 79.88 106 ASP A CA 1
ATOM 786 C C . ASP A 1 106 ? 13.569 -5.466 -7.931 1.00 79.88 106 ASP A C 1
ATOM 788 O O . ASP A 1 106 ? 12.568 -5.278 -8.607 1.00 79.88 106 ASP A O 1
ATOM 792 N N . VAL A 1 107 ? 13.671 -4.946 -6.696 1.00 87.88 107 VAL A N 1
ATOM 793 C CA . VAL A 1 107 ? 12.652 -4.061 -6.091 1.00 87.88 107 VAL A CA 1
ATOM 794 C C . VAL A 1 107 ? 13.280 -2.790 -5.515 1.00 87.88 107 VAL A C 1
ATOM 796 O O . VAL A 1 107 ? 14.091 -2.832 -4.582 1.00 87.88 107 VAL A O 1
ATOM 799 N N . ALA A 1 108 ? 12.830 -1.625 -5.985 1.00 90.25 108 ALA A N 1
ATOM 800 C CA . ALA A 1 108 ? 13.329 -0.321 -5.556 1.00 90.25 108 ALA A CA 1
ATOM 801 C C . ALA A 1 108 ? 12.204 0.692 -5.300 1.00 90.25 108 ALA A C 1
ATOM 803 O O . ALA A 1 108 ? 11.158 0.680 -5.937 1.00 90.25 108 ALA A O 1
ATOM 804 N N . ILE A 1 109 ? 12.420 1.617 -4.359 1.00 92.44 109 ILE A N 1
ATOM 805 C CA . ILE A 1 109 ? 11.563 2.800 -4.202 1.00 92.44 109 ILE A CA 1
ATOM 806 C C . ILE A 1 109 ? 12.282 4.019 -4.775 1.00 92.44 109 ILE A C 1
ATOM 808 O O . ILE A 1 109 ? 13.303 4.447 -4.230 1.00 92.44 109 ILE A O 1
ATOM 812 N N . VAL A 1 110 ? 11.705 4.609 -5.812 1.00 93.06 110 VAL A N 1
ATOM 813 C CA . VAL A 1 110 ? 12.233 5.735 -6.580 1.00 93.06 110 VAL A CA 1
ATOM 814 C C . VAL A 1 110 ? 11.587 7.053 -6.131 1.00 93.06 110 VAL A C 1
ATOM 816 O O . VAL A 1 110 ? 10.367 7.181 -6.001 1.00 93.06 110 VAL A O 1
ATOM 819 N N . GLU A 1 111 ? 12.417 8.063 -5.881 1.00 93.56 111 GLU A N 1
ATOM 820 C CA . GLU A 1 111 ? 12.027 9.446 -5.590 1.00 93.56 111 GLU A CA 1
ATOM 821 C C . GLU A 1 111 ? 12.889 10.400 -6.433 1.00 93.56 111 GLU A C 1
ATOM 823 O O . GLU A 1 111 ? 14.015 10.748 -6.064 1.00 93.56 111 GLU A O 1
ATOM 828 N N . GLY A 1 112 ? 12.368 10.827 -7.587 1.00 90.25 112 GLY A N 1
ATOM 829 C CA . GLY A 1 112 ? 13.150 11.598 -8.558 1.00 90.25 112 GLY A CA 1
ATOM 830 C C . GLY A 1 112 ? 14.332 10.775 -9.078 1.00 90.25 112 GLY A C 1
ATOM 831 O O . GLY A 1 112 ? 14.136 9.664 -9.541 1.00 90.25 112 GLY A O 1
ATOM 832 N N . ASP A 1 113 ? 15.554 11.301 -8.962 1.00 87.62 113 ASP A N 1
ATOM 833 C CA . ASP A 1 113 ? 16.789 10.611 -9.378 1.00 87.62 113 ASP A CA 1
ATOM 834 C C . ASP A 1 113 ? 17.396 9.712 -8.277 1.00 87.62 113 ASP A C 1
ATOM 836 O O . ASP A 1 113 ? 18.572 9.352 -8.340 1.00 87.62 113 ASP A O 1
ATOM 840 N N . SER A 1 114 ? 16.669 9.459 -7.184 1.00 89.94 114 SER A N 1
ATOM 841 C CA . SER A 1 114 ? 17.163 8.679 -6.044 1.00 89.94 114 SER A CA 1
ATOM 842 C C . SER A 1 114 ? 16.386 7.387 -5.876 1.00 89.94 114 SER A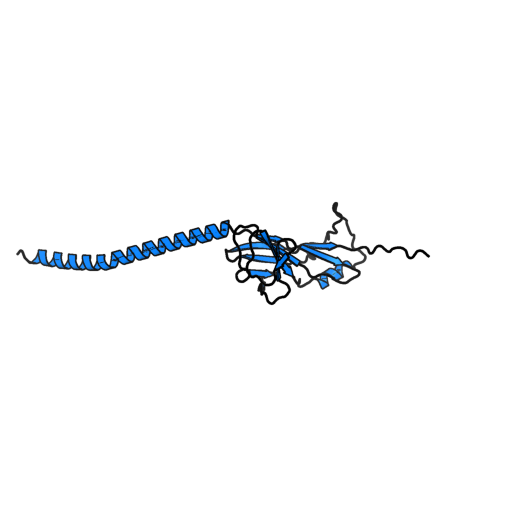 C 1
ATOM 844 O O . SER A 1 114 ? 15.163 7.403 -5.785 1.00 89.94 114 SER A O 1
ATOM 8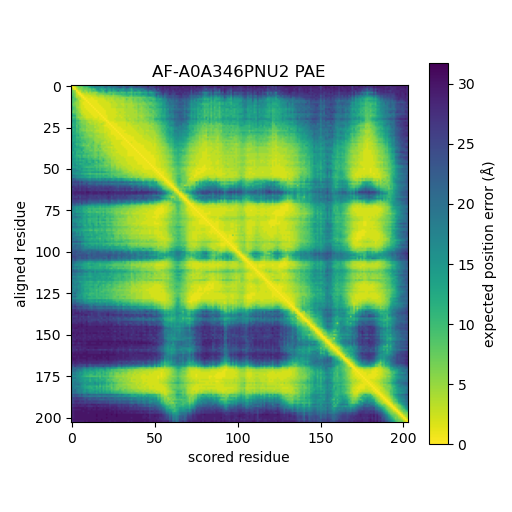46 N N . GLU A 1 115 ? 17.116 6.291 -5.721 1.00 90.56 115 GLU A N 1
ATOM 847 C CA . GLU A 1 115 ? 16.551 4.959 -5.543 1.00 90.56 115 GLU A CA 1
ATOM 848 C C . GLU A 1 115 ? 16.891 4.424 -4.153 1.00 90.56 115 GLU A C 1
ATOM 850 O O . GLU A 1 115 ? 17.983 4.642 -3.612 1.00 90.56 115 GLU A O 1
ATOM 855 N N . ARG A 1 116 ? 15.922 3.751 -3.536 1.00 89.12 116 ARG A N 1
ATOM 856 C CA . ARG A 1 116 ? 16.037 3.175 -2.197 1.00 89.12 116 ARG A CA 1
ATOM 857 C C . ARG A 1 116 ? 15.607 1.717 -2.239 1.00 89.12 116 ARG A C 1
ATOM 859 O O . ARG A 1 116 ? 14.420 1.421 -2.168 1.00 89.12 116 ARG A O 1
ATOM 866 N N . THR A 1 117 ? 16.577 0.816 -2.245 1.00 87.94 117 THR A N 1
ATOM 867 C CA . THR A 1 117 ? 16.352 -0.632 -2.112 1.00 87.94 117 THR A CA 1
ATOM 868 C C . THR A 1 117 ? 16.270 -1.053 -0.635 1.00 87.94 117 THR A C 1
ATOM 870 O O . THR A 1 117 ? 15.509 -1.935 -0.244 1.00 87.94 117 THR A O 1
ATOM 873 N N . ASP A 1 118 ? 16.924 -0.314 0.268 1.00 84.25 118 ASP A N 1
ATOM 874 C CA . ASP A 1 118 ? 16.986 -0.661 1.695 1.00 84.25 118 ASP A CA 1
ATOM 875 C C . ASP A 1 118 ? 15.713 -0.331 2.515 1.00 84.25 1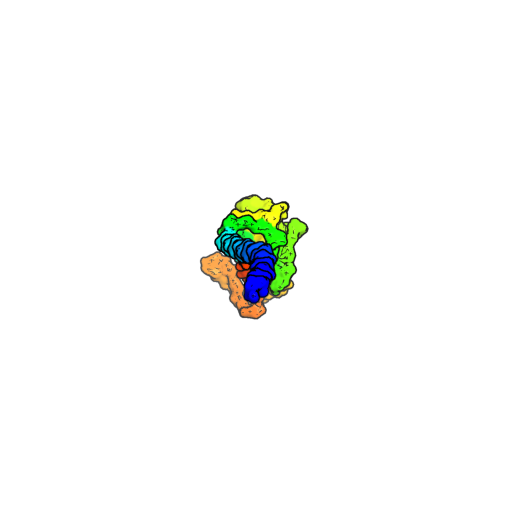18 ASP A C 1
ATOM 877 O O . ASP A 1 118 ? 15.610 -0.735 3.677 1.00 84.25 118 ASP A O 1
ATOM 881 N N . SER A 1 119 ? 14.715 0.391 1.979 1.00 87.94 119 SER A N 1
ATOM 882 C CA . SER A 1 119 ? 13.563 0.916 2.759 1.00 87.94 119 SER A CA 1
ATOM 883 C C . SER A 1 119 ? 12.202 0.262 2.467 1.00 87.94 119 SER A C 1
ATOM 885 O O . SER A 1 119 ? 11.740 0.310 1.339 1.00 87.94 119 SER A O 1
ATOM 887 N N . THR A 1 120 ? 11.528 -0.323 3.472 1.00 89.88 120 THR A N 1
ATOM 888 C CA . THR A 1 120 ? 10.175 -0.919 3.313 1.00 89.88 120 THR A CA 1
ATOM 889 C C . THR A 1 120 ? 9.085 0.135 3.175 1.00 89.88 120 THR A C 1
ATOM 891 O O . THR A 1 120 ? 7.942 -0.180 2.869 1.00 89.88 120 THR A O 1
ATOM 894 N N . LEU A 1 121 ? 9.426 1.387 3.475 1.00 92.94 121 LEU A N 1
ATOM 895 C CA . LEU A 1 121 ? 8.474 2.470 3.604 1.00 92.94 121 LEU A CA 1
ATOM 896 C C . LEU A 1 121 ? 8.331 3.192 2.270 1.00 92.94 121 LEU A C 1
ATOM 898 O O . LEU A 1 121 ? 9.211 3.958 1.845 1.00 92.94 121 LEU A O 1
ATOM 902 N N . TRP A 1 122 ? 7.177 2.962 1.661 1.00 93.81 122 TRP A N 1
ATOM 903 C CA . TRP A 1 122 ? 6.743 3.554 0.414 1.00 93.81 122 TRP A CA 1
ATOM 904 C C . TRP A 1 122 ? 5.923 4.814 0.692 1.00 93.81 122 TRP A C 1
ATOM 906 O O . TRP A 1 122 ? 4.749 4.782 1.063 1.00 93.81 122 TRP A O 1
ATOM 916 N N . SER A 1 123 ? 6.595 5.958 0.600 1.00 96.00 123 SER A N 1
ATOM 917 C CA . SER A 1 123 ? 6.032 7.258 0.959 1.00 96.00 123 SER A CA 1
ATOM 918 C C . SER A 1 123 ? 5.128 7.822 -0.144 1.00 96.00 123 SER A C 1
ATOM 920 O O . SER A 1 123 ? 5.345 7.527 -1.320 1.00 96.00 123 SER A O 1
ATOM 922 N N . PRO A 1 124 ? 4.170 8.700 0.202 1.00 96.62 124 PRO A N 1
ATOM 923 C CA . PRO A 1 124 ? 3.408 9.458 -0.786 1.00 96.62 124 PRO A CA 1
ATOM 924 C C . PRO A 1 124 ? 4.309 10.205 -1.775 1.00 96.62 124 PRO A C 1
ATOM 926 O O . PRO A 1 124 ? 5.299 10.815 -1.364 1.00 96.62 124 PRO A O 1
ATOM 929 N N . GLY A 1 125 ? 3.946 10.182 -3.056 1.00 94.69 125 GLY A N 1
ATOM 930 C CA . GLY A 1 125 ? 4.687 10.817 -4.148 1.00 94.69 125 GLY A CA 1
ATOM 931 C C . GLY A 1 125 ? 5.957 10.082 -4.583 1.00 94.69 125 GLY A C 1
ATOM 932 O O . GLY A 1 125 ? 6.715 10.631 -5.379 1.00 94.69 125 GLY A O 1
ATOM 933 N N . THR A 1 126 ? 6.205 8.875 -4.064 1.00 96.00 126 THR A N 1
ATOM 934 C CA . THR A 1 126 ? 7.299 8.001 -4.516 1.00 96.00 126 THR A CA 1
ATOM 935 C C . THR A 1 126 ? 6.756 6.848 -5.354 1.00 96.00 126 THR A C 1
ATOM 937 O O . THR A 1 126 ? 5.579 6.489 -5.241 1.00 96.00 126 THR A O 1
ATOM 940 N N . VAL A 1 127 ? 7.615 6.273 -6.190 1.00 94.50 127 VAL A N 1
ATOM 941 C CA . VAL A 1 127 ? 7.279 5.179 -7.104 1.00 94.50 127 VAL A CA 1
ATOM 942 C C . VAL A 1 127 ? 7.941 3.901 -6.602 1.00 94.50 127 VAL A C 1
ATOM 944 O O . VAL A 1 127 ? 9.103 3.919 -6.217 1.00 94.50 127 VAL A O 1
ATOM 947 N N . LEU A 1 128 ? 7.193 2.809 -6.537 1.00 92.44 128 LEU A N 1
ATOM 948 C CA . LEU A 1 128 ? 7.721 1.463 -6.378 1.00 92.44 128 LEU A CA 1
ATOM 949 C C . LEU A 1 128 ? 8.025 0.920 -7.770 1.00 92.44 128 LEU A C 1
ATOM 951 O O . LEU A 1 128 ? 7.138 0.902 -8.616 1.00 92.44 128 LEU A O 1
ATOM 955 N N . GLU A 1 129 ? 9.249 0.478 -7.983 1.00 90.38 129 GLU A N 1
ATOM 956 C CA . GLU A 1 129 ? 9.715 -0.135 -9.215 1.00 90.38 129 GLU A CA 1
ATOM 957 C C . GLU A 1 129 ? 10.093 -1.584 -8.931 1.00 90.38 129 GLU A C 1
ATOM 959 O O . GLU A 1 129 ? 10.696 -1.867 -7.888 1.00 90.38 129 GLU A O 1
ATOM 964 N N . PHE A 1 130 ? 9.714 -2.494 -9.824 1.00 87.25 130 PHE A N 1
ATOM 965 C CA . PHE A 1 130 ? 10.226 -3.852 -9.778 1.00 87.25 130 PHE A CA 1
ATOM 966 C C . PHE A 1 130 ? 10.356 -4.502 -11.148 1.00 87.25 130 PHE A C 1
ATOM 968 O O . PHE A 1 130 ? 9.545 -4.237 -12.039 1.00 87.25 130 PHE A O 1
ATOM 975 N N . GLU A 1 131 ? 11.344 -5.386 -11.292 1.00 83.69 131 GLU A N 1
ATOM 976 C CA . GLU A 1 131 ? 11.436 -6.228 -12.481 1.00 83.69 131 GLU A CA 1
ATOM 977 C C . GLU A 1 131 ? 10.317 -7.272 -12.475 1.00 83.69 131 GLU A C 1
ATOM 979 O O . GLU A 1 131 ? 9.859 -7.772 -11.435 1.00 83.69 131 GLU A O 1
ATOM 984 N N . TYR A 1 132 ? 9.852 -7.562 -13.676 1.00 80.06 132 TYR A N 1
ATOM 985 C CA . TYR A 1 132 ? 8.871 -8.577 -13.979 1.00 80.06 132 TYR A CA 1
ATOM 986 C C . TYR A 1 132 ? 9.504 -9.548 -14.976 1.00 80.06 132 TYR A C 1
ATOM 988 O O . TYR A 1 132 ? 10.269 -9.137 -15.838 1.00 80.06 132 TYR A O 1
ATOM 996 N N . GLU A 1 133 ? 9.202 -10.835 -14.873 1.00 76.38 133 GLU A N 1
ATOM 997 C CA . GLU A 1 133 ? 9.661 -11.846 -15.827 1.00 76.38 133 GLU A CA 1
ATOM 998 C C . GLU A 1 133 ? 8.416 -12.494 -16.446 1.00 76.38 133 GLU A C 1
ATOM 1000 O O . GLU A 1 133 ? 7.751 -13.286 -15.780 1.00 76.38 133 GLU A O 1
ATOM 1005 N N . PRO A 1 134 ? 8.038 -12.147 -17.688 1.00 71.25 134 PRO A N 1
ATOM 1006 C CA . PRO A 1 134 ? 6.812 -12.647 -18.297 1.00 71.25 134 PRO A CA 1
ATOM 1007 C C . PRO A 1 134 ? 7.022 -14.093 -18.739 1.00 71.25 134 PRO A C 1
ATOM 1009 O O . PRO A 1 134 ? 8.042 -14.428 -19.349 1.00 71.25 134 PRO A O 1
ATOM 1012 N N . ASP A 1 135 ? 6.029 -14.939 -18.474 1.00 65.25 135 ASP A N 1
ATOM 1013 C CA . ASP A 1 135 ? 6.134 -16.391 -18.645 1.00 65.25 135 ASP A CA 1
ATOM 1014 C C . ASP A 1 135 ? 6.368 -16.825 -20.113 1.00 65.25 135 ASP A C 1
ATOM 1016 O O . ASP A 1 135 ? 6.921 -17.900 -20.356 1.00 65.25 135 ASP A O 1
ATOM 1020 N N . GLU A 1 136 ? 5.955 -16.016 -21.101 1.00 62.03 136 GLU A N 1
ATOM 1021 C CA . GLU A 1 136 ? 5.922 -16.396 -22.529 1.00 62.03 136 GLU A CA 1
ATOM 1022 C C . GLU A 1 136 ? 6.704 -15.458 -23.482 1.00 62.03 136 GLU A C 1
ATOM 1024 O O . GLU A 1 136 ? 6.548 -15.557 -24.700 1.00 62.03 136 GLU A O 1
ATOM 1029 N N . LEU A 1 137 ? 7.610 -14.601 -22.981 1.00 57.59 137 LEU A N 1
ATOM 1030 C CA . LEU A 1 137 ? 8.297 -13.598 -23.826 1.00 57.59 137 LEU A CA 1
ATOM 1031 C C . LEU A 1 137 ? 9.052 -14.139 -25.034 1.00 57.59 137 LEU A C 1
ATOM 1033 O O . LEU A 1 137 ? 8.965 -13.567 -26.119 1.00 57.59 137 LEU A O 1
ATOM 1037 N N . GLU A 1 138 ? 9.820 -15.210 -24.853 1.00 50.12 138 GLU A N 1
ATOM 1038 C CA . GLU A 1 138 ? 10.655 -15.744 -25.932 1.00 50.12 138 GLU A CA 1
ATOM 1039 C C . GLU A 1 138 ? 9.803 -16.301 -27.083 1.00 50.12 138 GLU A C 1
ATOM 1041 O O . GLU A 1 138 ? 10.208 -16.236 -28.239 1.00 50.12 138 GLU A O 1
ATOM 1046 N N . THR A 1 139 ? 8.599 -16.807 -26.786 1.00 47.84 139 THR A N 1
ATOM 1047 C CA . THR A 1 139 ? 7.738 -17.465 -27.785 1.00 47.84 139 THR A CA 1
ATOM 1048 C C . THR A 1 139 ? 7.031 -16.455 -28.686 1.00 47.84 139 THR A C 1
ATOM 1050 O O . THR A 1 139 ? 6.764 -16.751 -29.851 1.00 47.84 139 THR A O 1
ATOM 1053 N N . ASP A 1 140 ? 6.749 -15.257 -28.175 1.00 51.31 140 ASP A N 1
ATOM 1054 C CA . ASP A 1 140 ? 6.134 -14.202 -28.975 1.00 51.31 140 ASP A CA 1
ATOM 1055 C C . ASP A 1 140 ? 7.162 -13.429 -29.794 1.00 51.31 140 ASP A C 1
ATOM 1057 O O . ASP A 1 140 ? 6.845 -13.063 -30.921 1.00 51.31 140 ASP A O 1
ATOM 1061 N N . LEU A 1 141 ? 8.406 -13.272 -29.316 1.00 52.06 141 LEU A N 1
ATOM 1062 C CA . LEU A 1 141 ? 9.484 -12.679 -30.118 1.00 52.06 141 LEU A CA 1
ATOM 1063 C C . LEU A 1 141 ? 9.796 -13.472 -31.398 1.00 52.06 141 LEU A C 1
ATOM 1065 O O . LEU A 1 141 ? 10.078 -12.875 -32.436 1.00 52.06 141 LEU A O 1
ATOM 1069 N N . GLU A 1 142 ? 9.668 -14.801 -31.360 1.00 48.66 142 GLU A N 1
ATOM 1070 C CA . GLU A 1 142 ? 9.811 -15.658 -32.546 1.00 48.66 142 GLU A CA 1
ATOM 1071 C C . GLU A 1 142 ? 8.724 -15.406 -33.612 1.00 48.66 142 GLU A C 1
ATOM 1073 O O . GLU A 1 142 ? 8.949 -15.706 -34.784 1.00 48.66 142 GLU A O 1
ATOM 1078 N N . LYS A 1 143 ? 7.569 -14.821 -33.254 1.00 50.03 143 LYS A N 1
ATOM 1079 C CA . LYS A 1 143 ? 6.515 -14.454 -34.220 1.00 50.03 143 LYS A CA 1
ATOM 1080 C C . LYS A 1 143 ? 6.849 -13.187 -35.019 1.00 50.03 143 LYS A C 1
ATOM 1082 O O . LYS A 1 143 ? 6.253 -12.970 -36.065 1.00 50.03 143 LYS A O 1
ATOM 1087 N N . PHE A 1 144 ? 7.811 -12.374 -34.571 1.00 49.16 144 PHE A N 1
ATOM 1088 C CA . PHE A 1 144 ? 8.216 -11.134 -35.254 1.00 49.16 144 PHE A CA 1
ATOM 1089 C C . PHE A 1 144 ? 9.219 -11.349 -36.403 1.00 49.16 144 PHE A C 1
ATOM 1091 O O . PHE A 1 144 ? 9.578 -10.379 -37.074 1.00 49.16 144 PHE A O 1
ATOM 1098 N N . ASP A 1 145 ? 9.694 -12.583 -36.621 1.00 47.44 145 ASP A N 1
ATOM 1099 C CA . ASP A 1 145 ? 10.591 -12.953 -37.735 1.00 47.44 145 ASP A CA 1
ATOM 1100 C C . ASP A 1 145 ? 9.835 -13.544 -38.943 1.00 47.44 145 ASP A C 1
ATOM 1102 O O . ASP A 1 145 ? 10.435 -13.954 -39.939 1.00 47.44 145 ASP A O 1
ATOM 1106 N N . ASP A 1 146 ? 8.499 -13.573 -38.909 1.00 45.12 146 ASP A N 1
ATOM 1107 C CA . ASP A 1 146 ? 7.737 -13.922 -40.102 1.00 45.12 146 ASP A CA 1
ATOM 1108 C C . ASP A 1 146 ? 7.872 -12.778 -41.132 1.00 45.12 146 ASP A C 1
ATOM 1110 O O . ASP A 1 146 ? 7.374 -11.668 -40.945 1.00 45.12 146 ASP A O 1
ATOM 1114 N N . GLU A 1 147 ? 8.544 -13.054 -42.261 1.00 51.78 147 GLU A N 1
ATOM 1115 C CA . GLU A 1 147 ? 8.817 -12.133 -43.390 1.00 51.78 147 GLU A CA 1
ATOM 1116 C C . GLU A 1 147 ? 7.563 -11.440 -43.996 1.00 51.78 147 GLU A C 1
ATOM 1118 O O . GLU A 1 147 ? 7.683 -10.648 -44.937 1.00 51.78 147 GLU A O 1
ATOM 1123 N N . ASP A 1 148 ? 6.365 -11.740 -43.488 1.00 50.12 148 ASP A N 1
ATOM 1124 C CA . ASP A 1 148 ? 5.062 -11.273 -43.962 1.00 50.12 148 ASP A CA 1
ATOM 1125 C C . ASP A 1 148 ? 4.406 -10.189 -43.066 1.00 50.12 148 ASP A C 1
ATOM 1127 O O . ASP A 1 148 ? 3.356 -9.659 -43.452 1.00 50.12 148 ASP A O 1
ATOM 1131 N N . ASP A 1 149 ? 5.005 -9.797 -41.930 1.00 50.84 149 ASP A N 1
ATOM 1132 C CA . ASP A 1 149 ? 4.421 -8.783 -41.034 1.00 50.84 149 ASP A CA 1
ATOM 1133 C C . ASP A 1 149 ? 4.571 -7.338 -41.554 1.00 50.84 149 ASP A C 1
ATOM 1135 O O . ASP A 1 149 ? 5.653 -6.831 -41.873 1.00 50.84 149 ASP A O 1
ATOM 1139 N N . VAL A 1 150 ? 3.430 -6.643 -41.655 1.00 45.81 150 VAL A N 1
ATOM 1140 C CA . VAL A 1 150 ? 3.329 -5.260 -42.139 1.00 45.81 150 VAL A CA 1
ATOM 1141 C C . VAL A 1 150 ? 3.338 -4.305 -40.949 1.00 45.81 150 VAL A C 1
ATOM 1143 O O . VAL A 1 150 ? 2.326 -4.110 -40.285 1.00 45.81 150 VAL A O 1
ATOM 1146 N N . TRP A 1 151 ? 4.478 -3.659 -40.719 1.00 49.59 151 TRP A N 1
ATOM 1147 C CA . TRP A 1 151 ? 4.626 -2.609 -39.713 1.00 49.59 151 TRP A CA 1
ATOM 1148 C C . TRP A 1 151 ? 3.831 -1.350 -40.105 1.00 49.59 151 TRP A C 1
ATOM 1150 O O . TRP A 1 151 ? 4.165 -0.683 -41.091 1.00 49.59 151 TRP A O 1
ATOM 1160 N N . GLU A 1 152 ? 2.791 -1.002 -39.344 1.00 42.16 152 GLU A N 1
ATOM 1161 C CA . GLU A 1 152 ? 2.106 0.292 -39.454 1.00 42.16 152 GLU A CA 1
ATOM 1162 C C . GLU A 1 152 ? 2.613 1.220 -38.341 1.00 42.16 152 GLU A C 1
ATOM 1164 O O . GLU A 1 152 ? 2.552 0.893 -37.159 1.00 42.16 152 GLU A O 1
ATOM 1169 N N . TYR A 1 153 ? 3.166 2.372 -38.726 1.00 40.41 153 TYR A N 1
ATOM 1170 C CA . TYR A 1 153 ? 3.523 3.425 -37.778 1.00 40.41 153 TYR A CA 1
ATOM 1171 C C . TYR A 1 153 ? 2.248 4.153 -37.354 1.00 40.41 153 TYR A C 1
ATOM 1173 O O . TYR A 1 153 ? 1.507 4.635 -38.218 1.00 40.41 153 TYR A O 1
ATOM 1181 N N . ASP A 1 154 ? 2.006 4.285 -36.050 1.00 44.50 154 ASP A N 1
ATOM 1182 C CA . ASP A 1 154 ? 0.975 5.206 -35.578 1.00 44.50 154 ASP A CA 1
ATOM 1183 C C . ASP A 1 154 ? 1.411 6.680 -35.772 1.00 44.50 154 ASP A C 1
ATOM 1185 O O . ASP A 1 154 ? 2.544 6.993 -36.150 1.00 44.50 154 ASP A O 1
ATOM 1189 N N . GLU A 1 155 ? 0.500 7.627 -35.522 1.00 40.00 155 GLU A N 1
ATOM 1190 C CA . GLU A 1 155 ? 0.776 9.070 -35.652 1.00 40.00 155 GLU A CA 1
ATOM 1191 C C . GLU A 1 155 ? 1.847 9.594 -34.664 1.00 40.00 155 GLU A C 1
ATOM 1193 O O . GLU A 1 155 ? 2.232 10.764 -34.741 1.00 40.00 155 GLU A O 1
ATOM 1198 N N . GLN A 1 156 ? 2.316 8.751 -33.740 1.00 41.62 156 GLN A N 1
ATOM 1199 C CA . GLN A 1 156 ? 3.332 9.027 -32.723 1.00 41.62 156 GLN A CA 1
ATOM 1200 C C . GLN A 1 156 ? 4.626 8.225 -32.954 1.00 41.62 156 GLN A C 1
ATOM 1202 O O . GLN A 1 156 ? 5.481 8.220 -32.072 1.00 41.62 156 GLN A O 1
ATOM 1207 N N . GLU A 1 157 ? 4.782 7.577 -34.116 1.00 41.88 157 GLU A N 1
ATOM 1208 C CA . GLU A 1 157 ? 5.914 6.696 -34.452 1.00 41.88 157 GLU A CA 1
ATOM 1209 C C . GLU A 1 157 ? 6.056 5.480 -33.514 1.00 41.88 157 GLU A C 1
ATOM 1211 O O . GLU A 1 157 ? 7.120 4.868 -33.436 1.00 41.88 157 GLU A O 1
ATOM 1216 N N . ARG A 1 158 ? 4.973 5.090 -32.830 1.00 39.53 158 ARG A N 1
ATOM 1217 C CA . ARG A 1 158 ? 4.898 3.874 -32.018 1.00 39.53 158 ARG A CA 1
ATOM 1218 C C . ARG A 1 158 ? 4.503 2.698 -32.899 1.00 39.53 158 ARG A C 1
ATOM 1220 O O . ARG A 1 158 ? 3.578 2.773 -33.709 1.00 39.53 158 ARG A O 1
ATOM 1227 N N . LEU A 1 159 ? 5.218 1.599 -32.710 1.00 40.78 159 LEU A N 1
ATOM 1228 C CA . LEU A 1 159 ? 4.974 0.333 -33.376 1.00 40.78 159 LEU A CA 1
ATOM 1229 C C . LEU A 1 159 ? 3.951 -0.446 -32.532 1.00 40.78 159 LEU A C 1
ATOM 1231 O O . LEU A 1 159 ? 4.287 -0.965 -31.469 1.00 40.78 159 LEU A O 1
ATOM 1235 N N . THR A 1 160 ? 2.688 -0.476 -32.954 1.00 38.19 160 THR A N 1
ATOM 1236 C CA . THR A 1 160 ? 1.638 -1.249 -32.272 1.00 38.19 160 THR A CA 1
ATOM 1237 C C . THR A 1 160 ? 1.278 -2.470 -33.107 1.00 38.19 160 THR A C 1
ATOM 1239 O O . THR A 1 160 ? 0.873 -2.327 -34.258 1.00 38.19 160 THR A O 1
ATOM 1242 N N . LEU A 1 161 ? 1.415 -3.661 -32.528 1.00 45.03 161 LEU A N 1
ATOM 1243 C CA . LEU A 1 161 ? 1.011 -4.925 -33.145 1.00 45.03 161 LEU A CA 1
ATOM 1244 C C . LEU A 1 161 ? -0.513 -4.952 -33.348 1.00 45.03 161 LEU A C 1
ATOM 1246 O O . LEU A 1 161 ? -1.270 -4.997 -32.376 1.00 45.03 161 LEU A O 1
ATOM 1250 N N . ASP A 1 162 ? -0.974 -4.982 -34.600 1.00 39.50 162 ASP A N 1
ATOM 1251 C CA . ASP A 1 162 ? -2.340 -5.410 -34.946 1.00 39.50 162 ASP A CA 1
ATOM 1252 C C . ASP A 1 162 ? -2.383 -6.948 -34.965 1.00 39.50 162 ASP A C 1
ATOM 1254 O O . ASP A 1 162 ? -2.596 -7.591 -35.990 1.00 39.50 162 ASP A O 1
ATOM 1258 N N . GLY A 1 163 ? -2.071 -7.553 -33.817 1.00 38.75 163 GLY A N 1
ATOM 1259 C CA . GLY A 1 163 ? -2.165 -8.994 -33.619 1.00 38.75 163 GLY A CA 1
ATOM 1260 C C . GLY A 1 163 ? -3.621 -9.410 -33.420 1.00 38.75 163 GLY A C 1
ATOM 1261 O O . GLY A 1 163 ? -4.373 -8.755 -32.690 1.00 38.75 163 GLY A O 1
ATOM 1262 N N . SER A 1 164 ? -4.011 -10.519 -34.053 1.00 41.50 164 SER A N 1
ATOM 1263 C CA . SER A 1 164 ? -5.253 -11.240 -33.749 1.00 41.50 164 SER A CA 1
ATOM 1264 C C . SER A 1 164 ? -5.385 -11.410 -32.229 1.00 41.50 164 SER A C 1
ATOM 1266 O O . SER A 1 164 ? -4.390 -11.696 -31.573 1.00 41.50 164 SER A O 1
ATOM 1268 N N . ASP A 1 165 ? -6.589 -11.276 -31.662 1.00 44.75 165 ASP A N 1
ATOM 1269 C CA . ASP A 1 165 ? -6.840 -11.312 -30.203 1.00 44.75 165 ASP A CA 1
ATOM 1270 C C . ASP A 1 165 ? -6.294 -12.566 -29.451 1.00 44.75 165 ASP A C 1
ATOM 1272 O O . ASP A 1 16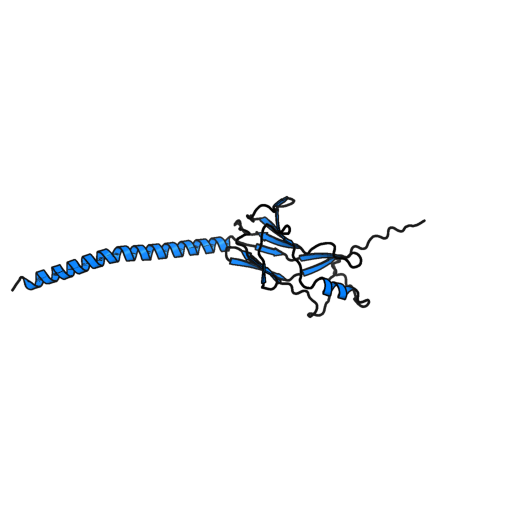5 ? -6.394 -12.620 -28.232 1.00 44.75 165 ASP A O 1
ATOM 1276 N N . ASP A 1 166 ? -5.741 -13.572 -30.144 1.00 42.94 166 ASP A N 1
ATOM 1277 C CA . ASP A 1 166 ? -5.179 -14.823 -29.597 1.00 42.94 166 ASP A CA 1
ATOM 1278 C C . ASP A 1 166 ? -3.656 -14.759 -29.304 1.00 42.94 166 ASP A C 1
ATOM 1280 O O . ASP A 1 166 ? -3.136 -15.669 -28.668 1.00 42.94 166 ASP A O 1
ATOM 1284 N N . ASP A 1 167 ? -2.937 -13.711 -29.738 1.00 45.84 167 ASP A N 1
ATOM 1285 C CA . ASP A 1 167 ? -1.459 -13.616 -29.658 1.00 45.84 167 ASP A CA 1
ATOM 1286 C C . ASP A 1 167 ? -0.954 -12.495 -28.722 1.00 45.84 167 ASP A C 1
ATOM 1288 O O . ASP A 1 167 ? 0.152 -11.984 -28.884 1.00 45.84 167 ASP A O 1
ATOM 1292 N N . ARG A 1 168 ? -1.776 -12.051 -27.764 1.00 52.31 168 ARG A N 1
ATOM 1293 C CA . ARG A 1 168 ? -1.372 -11.039 -26.775 1.00 52.31 168 ARG A CA 1
ATOM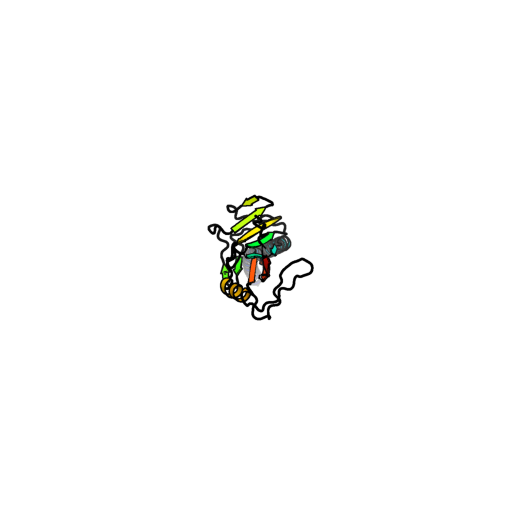 1294 C C . ARG A 1 168 ? -0.823 -11.716 -25.526 1.00 52.31 168 ARG A C 1
ATOM 1296 O O . ARG A 1 168 ? -1.495 -12.578 -24.965 1.00 52.31 168 ARG A O 1
ATOM 1303 N N . ILE A 1 169 ? 0.322 -11.243 -25.036 1.00 56.06 169 ILE A N 1
ATOM 1304 C CA . ILE A 1 169 ? 0.782 -11.532 -23.674 1.00 56.06 169 ILE A CA 1
ATOM 1305 C C . ILE A 1 169 ? -0.236 -10.901 -22.715 1.00 56.06 169 ILE A C 1
ATOM 1307 O O . ILE A 1 169 ? -0.191 -9.706 -22.426 1.00 56.06 169 ILE A O 1
ATOM 1311 N N . GLU A 1 170 ? -1.215 -11.683 -22.260 1.00 66.38 170 GLU A N 1
ATOM 1312 C CA . GLU A 1 170 ? -2.250 -11.234 -21.320 1.00 66.38 170 GLU A CA 1
ATOM 1313 C C . GLU A 1 170 ? -1.777 -11.343 -19.867 1.00 66.38 170 GLU A C 1
ATOM 1315 O O . GLU A 1 170 ? -2.506 -11.820 -18.985 1.00 66.38 170 GLU A O 1
ATOM 1320 N N . ASP A 1 171 ? -0.556 -10.889 -19.609 1.00 79.06 171 ASP A N 1
ATOM 1321 C CA . ASP A 1 171 ? -0.012 -10.902 -18.267 1.00 79.06 171 ASP A CA 1
ATOM 1322 C C . ASP A 1 171 ? -0.722 -9.865 -17.411 1.00 79.06 171 ASP A C 1
ATOM 1324 O O . ASP A 1 171 ? -0.844 -8.689 -17.759 1.00 79.06 171 ASP A O 1
ATOM 1328 N N . ARG A 1 172 ? -1.256 -10.325 -16.283 1.00 85.00 172 ARG A N 1
ATOM 1329 C CA . ARG A 1 172 ? -2.035 -9.502 -15.361 1.00 85.00 172 ARG A CA 1
ATOM 1330 C C . ARG A 1 172 ? -1.248 -9.277 -14.095 1.00 85.00 172 ARG A C 1
ATOM 1332 O O . ARG A 1 172 ? -1.018 -10.214 -13.332 1.00 85.00 172 ARG A O 1
ATOM 1339 N N . LEU A 1 173 ? -0.971 -8.017 -13.818 1.00 89.00 173 LEU A N 1
ATOM 1340 C CA . LEU A 1 173 ? -0.356 -7.585 -12.582 1.00 89.00 173 LEU A CA 1
ATOM 1341 C C . LEU A 1 173 ? -1.406 -6.915 -11.702 1.00 89.00 173 LEU A C 1
ATOM 1343 O O . LEU A 1 173 ? -2.209 -6.098 -12.156 1.00 89.00 173 LEU A O 1
ATOM 1347 N N . LYS A 1 174 ? -1.413 -7.265 -10.420 1.00 92.25 174 LYS A N 1
ATOM 1348 C CA . LYS A 1 174 ? -2.259 -6.630 -9.417 1.00 92.25 174 LYS A CA 1
ATOM 1349 C C . LYS A 1 174 ? -1.467 -6.357 -8.154 1.00 92.25 174 LYS A C 1
ATOM 1351 O O . LYS A 1 174 ? -0.812 -7.246 -7.622 1.00 92.25 174 LYS A O 1
ATOM 1356 N N . ILE A 1 175 ? -1.634 -5.153 -7.628 1.00 92.94 175 ILE A N 1
ATOM 1357 C CA . ILE A 1 175 ? -1.050 -4.720 -6.363 1.00 92.94 175 ILE A CA 1
ATOM 1358 C C . ILE A 1 175 ? -2.171 -4.480 -5.362 1.00 92.94 175 ILE A C 1
ATOM 1360 O O . ILE A 1 175 ? -3.193 -3.882 -5.699 1.00 92.94 175 ILE A O 1
ATOM 1364 N N . VAL A 1 176 ? -2.003 -4.961 -4.132 1.00 94.94 176 VAL A N 1
ATOM 1365 C CA . VAL A 1 176 ? -2.950 -4.752 -3.031 1.00 94.94 176 VAL A CA 1
ATOM 1366 C C . VAL A 1 176 ? -2.210 -4.191 -1.829 1.00 94.94 176 VAL A C 1
ATOM 1368 O O . VAL A 1 176 ? -1.320 -4.823 -1.282 1.00 94.94 176 VAL A O 1
ATOM 1371 N N . THR A 1 177 ? -2.607 -3.005 -1.390 1.00 94.75 177 THR A N 1
ATOM 1372 C CA . THR A 1 177 ? -2.036 -2.325 -0.220 1.00 94.75 177 THR A CA 1
ATOM 1373 C C . THR A 1 177 ? -2.540 -2.911 1.101 1.00 94.75 177 THR A C 1
ATOM 1375 O O . THR A 1 177 ? -3.612 -3.521 1.167 1.00 94.75 177 THR A O 1
ATOM 1378 N N . GLU A 1 178 ? -1.851 -2.597 2.200 1.00 93.25 178 GLU A N 1
ATOM 1379 C CA . GLU A 1 178 ? -2.232 -3.023 3.557 1.00 93.25 178 GLU A CA 1
ATOM 1380 C C . GLU A 1 178 ? -3.618 -2.529 4.020 1.00 93.25 178 GLU A C 1
ATOM 1382 O O . GLU A 1 178 ? -4.206 -3.064 4.966 1.00 93.25 178 GLU A O 1
ATOM 1387 N N . HIS A 1 179 ? -4.152 -1.501 3.356 1.00 94.31 179 HIS A N 1
ATOM 1388 C CA . HIS A 1 179 ? -5.468 -0.924 3.629 1.00 94.31 179 HIS A CA 1
ATOM 1389 C C . HIS A 1 179 ? -6.581 -1.515 2.749 1.00 94.31 179 HIS A C 1
ATOM 1391 O O . HIS A 1 179 ? -7.754 -1.173 2.932 1.00 94.31 179 HIS A O 1
ATOM 1397 N N . GLY A 1 180 ? -6.239 -2.428 1.833 1.00 91.62 180 GLY A N 1
ATOM 1398 C CA . GLY A 1 180 ? -7.172 -3.105 0.932 1.00 91.62 180 GLY A CA 1
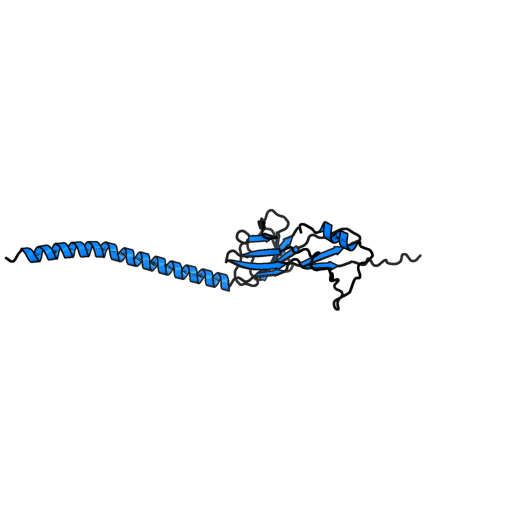ATOM 1399 C C . GLY A 1 180 ? -7.514 -2.325 -0.340 1.00 91.62 180 GLY A C 1
ATOM 1400 O O . GLY A 1 180 ? -8.416 -2.741 -1.067 1.00 91.62 180 GLY A O 1
ATOM 1401 N N . ILE A 1 181 ? -6.821 -1.215 -0.612 1.00 95.25 181 ILE A N 1
ATOM 1402 C CA . ILE A 1 181 ? -6.857 -0.542 -1.918 1.00 95.25 181 ILE A CA 1
ATOM 1403 C C . ILE A 1 181 ? -5.985 -1.335 -2.883 1.00 95.25 181 ILE A C 1
ATOM 1405 O O . ILE A 1 181 ? -4.905 -1.784 -2.496 1.00 95.25 181 ILE A O 1
ATOM 1409 N N . ALA A 1 182 ? -6.467 -1.529 -4.104 1.00 94.50 182 ALA A N 1
ATOM 1410 C CA . ALA A 1 182 ? -5.784 -2.316 -5.111 1.00 94.50 182 ALA A CA 1
ATOM 1411 C C . ALA A 1 182 ? -5.900 -1.659 -6.478 1.00 94.50 182 ALA A C 1
ATOM 1413 O O . ALA A 1 182 ? -6.950 -1.093 -6.788 1.00 94.50 182 ALA A O 1
ATOM 1414 N N . ASP A 1 183 ? -4.866 -1.844 -7.285 1.00 94.00 183 ASP A N 1
ATOM 1415 C CA . ASP A 1 183 ? -4.874 -1.505 -8.699 1.00 94.00 183 ASP A CA 1
ATOM 1416 C C . ASP A 1 183 ? -4.382 -2.698 -9.519 1.00 94.00 183 ASP A C 1
ATOM 1418 O O . ASP A 1 183 ? -3.648 -3.557 -9.014 1.00 94.00 183 ASP A O 1
ATOM 1422 N N . ALA A 1 184 ? -4.869 -2.809 -10.748 1.00 91.06 184 ALA A N 1
ATOM 1423 C CA . ALA A 1 184 ? -4.558 -3.914 -11.636 1.00 91.06 184 ALA A CA 1
ATOM 1424 C C . ALA A 1 184 ? -4.379 -3.409 -13.061 1.00 91.06 184 ALA A C 1
ATOM 1426 O O . ALA A 1 184 ? -5.231 -2.693 -13.583 1.00 91.06 184 ALA A O 1
ATOM 1427 N N . SER A 1 185 ? -3.310 -3.871 -13.695 1.00 85.88 185 SER A N 1
ATOM 1428 C CA . SER A 1 185 ? -2.996 -3.568 -15.079 1.00 85.88 185 SER A CA 1
ATOM 1429 C C . SER A 1 185 ? -2.718 -4.857 -15.843 1.00 85.88 185 SER A C 1
ATOM 1431 O O . SER A 1 185 ? -2.378 -5.893 -15.265 1.00 85.88 185 SER A O 1
ATOM 1433 N N . THR A 1 186 ? -2.929 -4.801 -17.150 1.00 81.06 186 THR A N 1
ATOM 1434 C CA . THR A 1 186 ? -2.486 -5.846 -18.077 1.00 81.06 186 THR A CA 1
ATOM 1435 C C . THR A 1 186 ? -1.238 -5.337 -18.767 1.00 81.06 186 THR A C 1
ATOM 1437 O O . THR A 1 186 ? -1.123 -4.132 -18.984 1.00 81.06 186 THR A O 1
ATOM 1440 N N . LEU A 1 187 ? -0.309 -6.235 -19.064 1.00 74.88 187 LEU A N 1
ATOM 1441 C CA . LEU A 1 187 ? 0.941 -5.877 -19.699 1.00 74.88 187 LEU A CA 1
ATOM 1442 C C . LEU A 1 187 ? 0.690 -5.188 -21.044 1.00 74.88 187 LEU A C 1
ATOM 1444 O O . LEU A 1 187 ? 0.096 -5.777 -21.947 1.00 74.88 187 LEU A O 1
ATOM 1448 N N . GLU A 1 188 ? 1.167 -3.952 -21.182 1.00 63.28 188 GLU A N 1
ATOM 1449 C CA . GLU A 1 188 ? 1.261 -3.282 -22.477 1.00 63.28 188 GLU A CA 1
ATOM 1450 C C . GLU A 1 188 ? 2.709 -3.356 -22.972 1.00 63.28 188 GLU A C 1
ATOM 1452 O O . GLU A 1 188 ? 3.612 -2.692 -22.457 1.00 63.28 188 GLU A O 1
ATOM 1457 N N . VAL A 1 189 ? 2.933 -4.186 -23.991 1.00 60.25 189 VAL A N 1
ATOM 1458 C CA . VAL A 1 189 ? 4.233 -4.323 -24.651 1.00 60.25 189 VAL A CA 1
ATOM 1459 C C . VAL A 1 189 ? 4.404 -3.219 -25.693 1.00 60.25 189 VAL A C 1
ATOM 1461 O O . VAL A 1 189 ? 3.630 -3.127 -26.645 1.00 60.25 189 VAL A O 1
ATOM 1464 N N . THR A 1 190 ? 5.440 -2.391 -25.533 1.00 53.84 190 THR A N 1
ATOM 1465 C CA . THR A 1 190 ? 5.904 -1.440 -26.550 1.00 53.84 190 THR A CA 1
ATOM 1466 C C . THR A 1 190 ? 7.275 -1.881 -27.064 1.00 53.84 190 THR A C 1
ATOM 1468 O O . THR A 1 190 ? 8.223 -2.040 -26.297 1.00 53.84 190 THR A O 1
ATOM 1471 N N . LEU A 1 191 ? 7.392 -2.076 -28.377 1.00 52.91 191 LEU A N 1
ATOM 1472 C CA . LEU A 1 191 ? 8.655 -2.423 -29.029 1.00 52.91 191 LEU A CA 1
ATOM 1473 C C . LEU A 1 191 ? 9.287 -1.166 -29.619 1.00 52.91 191 LEU A C 1
ATOM 1475 O O . LEU A 1 191 ? 8.677 -0.494 -30.454 1.00 52.91 191 LEU A O 1
ATOM 1479 N N . GLU A 1 192 ? 10.526 -0.882 -29.235 1.00 50.03 192 GLU A N 1
ATOM 1480 C CA . GLU A 1 192 ? 11.340 0.162 -29.843 1.00 50.03 192 GLU A CA 1
ATOM 1481 C C . GLU A 1 192 ? 12.475 -0.492 -30.641 1.00 50.03 192 GLU A C 1
ATOM 1483 O O . GLU A 1 192 ? 13.366 -1.150 -30.102 1.00 50.03 192 GLU A O 1
ATOM 1488 N N . ARG A 1 193 ? 12.447 -0.327 -31.968 1.00 44.72 193 ARG A N 1
ATOM 1489 C CA . ARG A 1 193 ? 13.549 -0.750 -32.837 1.00 44.72 193 ARG A CA 1
ATOM 1490 C C . ARG A 1 193 ? 14.554 0.387 -32.953 1.00 44.72 193 ARG A C 1
ATOM 1492 O O . ARG A 1 193 ? 14.267 1.394 -33.601 1.00 44.72 193 ARG A O 1
ATOM 1499 N N . TYR A 1 194 ? 15.757 0.195 -32.421 1.00 42.84 194 TYR A N 1
ATOM 1500 C CA . TYR A 1 194 ? 16.890 1.030 -32.802 1.00 42.84 194 TYR A CA 1
ATOM 1501 C C . TYR A 1 194 ? 17.326 0.650 -34.220 1.00 42.84 194 TYR A C 1
ATOM 1503 O O . TYR A 1 194 ? 17.819 -0.448 -34.475 1.00 42.84 194 TYR A O 1
ATOM 1511 N N . VAL A 1 195 ? 17.114 1.554 -35.175 1.00 44.97 195 VAL A N 1
ATOM 1512 C CA . VAL A 1 195 ? 17.836 1.492 -36.445 1.00 44.97 195 VAL A CA 1
ATOM 1513 C C . VAL A 1 195 ? 19.237 1.988 -36.121 1.00 44.97 195 VAL A C 1
ATOM 1515 O O . VAL A 1 195 ? 19.415 3.178 -35.863 1.00 44.97 195 VAL A O 1
ATOM 1518 N N . GLU A 1 196 ? 20.215 1.083 -36.051 1.00 45.41 196 GLU A N 1
ATOM 1519 C CA . GLU A 1 196 ? 21.612 1.506 -36.104 1.00 45.41 196 GLU A CA 1
ATOM 1520 C C . GLU A 1 196 ? 21.763 2.366 -37.364 1.00 45.41 196 GLU A C 1
ATOM 1522 O O . GLU A 1 196 ? 21.485 1.909 -38.475 1.00 45.41 196 GLU A O 1
ATOM 1527 N N . ASP A 1 197 ? 22.121 3.640 -37.181 1.00 42.09 197 ASP A N 1
ATOM 1528 C CA . ASP A 1 197 ? 22.606 4.473 -38.273 1.00 42.09 197 ASP A CA 1
ATOM 1529 C C . ASP A 1 197 ? 23.846 3.744 -38.803 1.00 42.09 197 ASP A C 1
ATOM 1531 O O . ASP A 1 197 ? 24.917 3.787 -38.191 1.00 42.09 197 ASP A O 1
ATOM 1535 N N . ASP A 1 198 ? 23.684 3.023 -39.914 1.00 43.03 198 ASP A N 1
ATOM 1536 C CA . ASP A 1 198 ? 24.781 2.639 -40.792 1.00 43.03 198 ASP A CA 1
ATOM 1537 C C . ASP A 1 198 ? 25.430 3.960 -41.239 1.00 43.03 198 ASP A C 1
ATOM 1539 O O . ASP A 1 198 ? 25.111 4.519 -42.293 1.00 43.03 198 ASP A O 1
ATOM 1543 N N . GLU A 1 199 ? 26.316 4.520 -40.406 1.00 45.66 199 GLU A N 1
ATOM 1544 C CA . GLU A 1 199 ? 27.261 5.529 -40.853 1.00 45.66 199 GLU A CA 1
ATOM 1545 C C . GLU A 1 199 ? 28.097 4.852 -41.935 1.00 45.66 199 GLU A C 1
ATOM 1547 O O . GLU A 1 199 ? 29.008 4.067 -41.661 1.00 45.66 199 GLU A O 1
ATOM 1552 N N . GLU A 1 200 ? 27.704 5.132 -43.179 1.00 46.16 200 GLU A N 1
ATOM 1553 C CA . GLU A 1 200 ? 28.359 4.707 -44.399 1.00 46.16 200 GLU A CA 1
ATOM 1554 C C . GLU A 1 200 ? 29.879 4.764 -44.226 1.00 46.16 200 GLU A C 1
ATOM 1556 O O . GLU A 1 200 ? 30.489 5.833 -44.116 1.00 46.16 200 GLU A O 1
ATOM 1561 N N . GLU A 1 201 ? 30.506 3.589 -44.257 1.00 49.81 201 GLU A N 1
ATOM 1562 C CA . GLU A 1 201 ? 31.943 3.441 -44.442 1.00 49.81 201 GLU A CA 1
ATOM 1563 C C . GLU A 1 201 ? 32.288 3.826 -45.898 1.00 49.81 201 GLU A C 1
ATOM 1565 O O . GLU A 1 201 ? 32.624 2.996 -46.748 1.00 49.81 201 GLU A O 1
ATOM 1570 N N . ASP A 1 202 ? 32.154 5.112 -46.228 1.00 50.31 202 ASP A N 1
ATOM 1571 C CA . ASP A 1 202 ? 32.430 5.641 -47.560 1.00 50.31 202 ASP A CA 1
ATOM 1572 C C . ASP A 1 202 ? 33.907 6.081 -47.660 1.00 50.31 202 ASP A C 1
ATOM 1574 O O . ASP A 1 202 ? 34.304 7.191 -47.311 1.00 50.31 202 ASP A O 1
ATOM 1578 N N . LYS A 1 203 ? 34.718 5.101 -48.084 1.00 41.47 203 LYS A N 1
ATOM 1579 C CA . LYS A 1 203 ? 35.996 5.137 -48.841 1.00 41.47 203 LYS A CA 1
ATOM 1580 C C . LYS A 1 203 ? 36.852 6.412 -48.884 1.00 41.47 203 LYS A C 1
ATOM 1582 O O . LYS A 1 203 ? 36.480 7.399 -49.558 1.00 41.47 203 LYS A O 1
#

Foldseek 3Di:
DPPPVVVVVVVVVVVVVVVVVVVVVVVVVVVVVVVVVVVVVVVLVVVVVQWDKDKDFEAEFADDPQDGPDFGKIKMAGQGQDKFFLQLKWKAKVNDTDRPDLVPPFWWKDDPPDIHSPDRIRGHGIMIMGGDDQPCVNVLSVVVPPPPDDFDQDPVRWTDDPDDPVRDSQMKMKMATNSGDIDIDGYDYTYDYDPPPPPDPDD